Protein AF-A0A2V3IE58-F1 (afdb_monomer_lite)

pLDDT: mean 86.28, std 11.61, range [42.41, 98.44]

Radius of gyration: 24.09 Å; chains: 1; bounding box: 59×47×65 Å

Structure (mmCIF, N/CA/C/O backbone):
data_AF-A0A2V3IE58-F1
#
_entry.id   AF-A0A2V3IE58-F1
#
loop_
_atom_site.group_PDB
_atom_site.id
_atom_site.type_symbol
_atom_site.label_atom_id
_atom_site.label_alt_id
_atom_site.label_comp_id
_atom_site.label_asym_id
_atom_site.label_entity_id
_atom_site.label_seq_id
_atom_site.pdbx_PDB_ins_code
_atom_site.Cartn_x
_atom_site.Cartn_y
_atom_site.Cartn_z
_atom_site.occupancy
_atom_site.B_iso_or_equiv
_atom_site.auth_seq_id
_atom_site.auth_comp_id
_atom_site.auth_asym_id
_atom_site.auth_atom_id
_atom_site.pdbx_PDB_model_num
ATOM 1 N N . MET A 1 1 ? -4.954 -2.440 7.995 1.00 42.41 1 MET A N 1
ATOM 2 C CA . MET A 1 1 ? -6.009 -1.458 8.309 1.00 42.41 1 MET A CA 1
ATOM 3 C C . MET A 1 1 ? -5.631 -0.843 9.641 1.00 42.41 1 MET A C 1
ATOM 5 O O . MET A 1 1 ? -5.555 -1.607 10.601 1.00 42.41 1 MET A O 1
ATOM 9 N N . PRO A 1 2 ? -5.312 0.457 9.674 1.00 53.09 2 PRO A N 1
ATOM 10 C CA . PRO A 1 2 ? -5.031 1.170 10.910 1.00 53.09 2 PRO A CA 1
ATOM 11 C C . PRO A 1 2 ? -6.183 0.998 11.903 1.00 53.09 2 PRO A C 1
ATOM 13 O O . PRO A 1 2 ? -7.354 0.906 11.524 1.00 53.09 2 PRO A O 1
ATOM 16 N N . LEU A 1 3 ? -5.848 0.948 13.187 1.00 53.41 3 LEU A N 1
ATOM 17 C CA . LEU A 1 3 ? -6.819 0.858 14.277 1.00 53.41 3 LEU A CA 1
ATOM 18 C C . LEU A 1 3 ? -7.824 2.028 14.253 1.00 53.41 3 LEU A C 1
ATOM 20 O O . LEU A 1 3 ? -9.001 1.860 14.582 1.00 53.41 3 LEU A O 1
ATOM 24 N N . GLU A 1 4 ? -7.354 3.194 13.819 1.00 54.50 4 GLU A N 1
ATOM 25 C CA . GLU A 1 4 ? -8.112 4.436 13.668 1.00 54.50 4 GLU A CA 1
ATOM 26 C C . GLU A 1 4 ? -9.268 4.275 12.665 1.00 54.50 4 GLU A C 1
ATOM 28 O O . GLU A 1 4 ? -10.417 4.582 12.986 1.00 54.50 4 GLU A O 1
ATOM 33 N N . ASP A 1 5 ? -9.017 3.639 11.516 1.00 57.16 5 ASP A N 1
ATOM 34 C CA . ASP A 1 5 ? -10.047 3.370 10.503 1.00 57.16 5 ASP A CA 1
ATOM 35 C C . ASP A 1 5 ? -11.145 2.435 11.029 1.00 57.16 5 ASP A C 1
ATOM 37 O O . ASP A 1 5 ? -12.333 2.600 10.733 1.00 57.16 5 ASP A O 1
ATOM 41 N N . LEU A 1 6 ? -10.773 1.441 11.843 1.00 61.25 6 LEU A N 1
ATOM 42 C CA . LEU A 1 6 ? -11.738 0.533 12.469 1.00 61.25 6 LEU A CA 1
ATOM 43 C C . LEU A 1 6 ? -12.573 1.252 13.541 1.00 61.25 6 LEU A C 1
ATOM 45 O O . LEU A 1 6 ? -13.764 0.964 13.716 1.00 61.25 6 LEU A O 1
ATOM 49 N N . PHE A 1 7 ? -11.964 2.205 14.246 1.00 64.31 7 PHE A N 1
ATOM 50 C CA . PHE A 1 7 ? -12.640 3.044 15.226 1.00 64.31 7 PHE A CA 1
ATOM 51 C C . PHE A 1 7 ? -13.656 3.995 14.580 1.00 64.31 7 PHE A C 1
ATOM 53 O O . PHE A 1 7 ? -14.726 4.236 15.155 1.00 64.31 7 PHE A O 1
ATOM 60 N N . ASP A 1 8 ? -13.356 4.506 13.387 1.00 66.12 8 ASP A N 1
ATOM 61 C CA . ASP A 1 8 ? -14.192 5.468 12.668 1.00 66.12 8 ASP A CA 1
ATOM 62 C C . ASP A 1 8 ? -15.317 4.851 11.846 1.00 66.12 8 ASP A C 1
ATOM 64 O O . ASP A 1 8 ? -16.401 5.432 11.770 1.00 66.12 8 ASP A O 1
ATOM 68 N N . ARG A 1 9 ? -15.130 3.635 11.327 1.00 65.88 9 ARG A N 1
ATOM 69 C CA . ARG A 1 9 ? -16.149 2.946 10.512 1.00 65.88 9 ARG A CA 1
ATOM 70 C C . ARG A 1 9 ? -17.199 2.182 11.321 1.00 65.88 9 ARG A C 1
ATOM 72 O O . ARG A 1 9 ? -18.190 1.720 10.756 1.00 65.88 9 ARG A O 1
ATOM 79 N N . SER A 1 10 ? -16.999 2.020 12.625 1.00 61.31 10 SER A N 1
ATOM 80 C CA . SER A 1 10 ? -17.941 1.292 13.474 1.00 61.31 10 SER A CA 1
ATOM 81 C C . SER A 1 10 ? -19.192 2.128 13.774 1.00 61.31 10 SER A C 1
ATOM 83 O O . SER A 1 10 ? -19.072 3.289 14.177 1.00 61.31 10 SER A O 1
ATOM 85 N N . PRO A 1 11 ? -20.403 1.558 13.632 1.00 66.19 11 PRO A N 1
ATOM 86 C CA . PRO A 1 11 ? -21.639 2.279 13.894 1.00 66.19 11 PRO A CA 1
ATOM 87 C C . PRO A 1 11 ? -21.731 2.691 15.369 1.00 66.19 11 PRO A C 1
ATOM 89 O O . PRO A 1 11 ? -21.722 1.852 16.275 1.00 66.19 11 PRO A O 1
ATOM 92 N N . VAL A 1 12 ? -21.861 3.998 15.603 1.00 71.69 12 VAL A N 1
ATOM 93 C CA . VAL A 1 12 ? -22.148 4.560 16.925 1.00 71.69 12 VAL A CA 1
ATOM 94 C C . VAL A 1 12 ? -23.632 4.359 17.202 1.00 71.69 12 VAL A C 1
ATOM 96 O O . VAL A 1 12 ? -24.483 4.958 16.548 1.00 71.69 12 VAL A O 1
ATOM 99 N N . LEU A 1 13 ? -23.950 3.490 18.156 1.00 74.69 13 LEU A N 1
ATOM 100 C CA . LEU A 1 13 ? -25.324 3.328 18.620 1.00 74.69 13 LEU A CA 1
ATOM 101 C C . LEU A 1 13 ? -25.643 4.446 19.619 1.00 74.69 13 LEU A C 1
ATOM 103 O O . LEU A 1 13 ? -24.797 4.737 20.463 1.00 74.69 13 LEU A O 1
ATOM 107 N N . PRO A 1 14 ? -26.832 5.069 19.560 1.00 80.88 14 PRO A N 1
ATOM 108 C CA . PRO A 1 14 ? -27.223 6.054 20.559 1.00 80.88 14 PRO A CA 1
ATOM 109 C C . PRO A 1 14 ? -27.336 5.387 21.940 1.00 80.88 14 PRO A C 1
ATOM 111 O O . PRO A 1 14 ? -27.740 4.222 22.026 1.00 80.88 14 PRO A O 1
ATOM 114 N N . PRO A 1 15 ? -26.992 6.094 23.029 1.00 87.56 15 PRO A N 1
ATOM 115 C CA . PRO A 1 15 ? -27.145 5.545 24.365 1.00 87.56 15 PRO A CA 1
ATOM 116 C C . PRO A 1 15 ? -28.634 5.462 24.730 1.00 87.56 15 PRO A C 1
ATOM 118 O O . PRO A 1 15 ? -29.403 6.378 24.442 1.00 87.56 15 PRO A O 1
ATOM 121 N N . ASP A 1 16 ? -29.038 4.380 25.395 1.00 87.94 16 ASP A N 1
ATOM 122 C CA . ASP A 1 16 ? -30.370 4.274 25.997 1.00 87.94 16 ASP A CA 1
ATOM 123 C C . ASP A 1 16 ? -30.482 5.273 27.163 1.00 87.94 16 ASP A C 1
ATOM 125 O O . ASP A 1 16 ? -29.743 5.118 28.141 1.00 87.94 16 ASP A O 1
ATOM 129 N N . PRO A 1 17 ? -31.378 6.276 27.082 1.00 87.62 17 PRO A N 1
ATOM 130 C CA . PRO A 1 17 ? -31.521 7.308 28.107 1.00 87.62 17 PRO A CA 1
ATOM 131 C C . PRO A 1 17 ? -32.124 6.786 29.420 1.00 87.62 17 PRO A C 1
ATOM 133 O O . PRO A 1 17 ? -32.078 7.489 30.425 1.00 87.62 17 PRO A O 1
ATOM 136 N N . ASN A 1 18 ? -32.698 5.577 29.435 1.00 90.50 18 ASN A N 1
ATOM 137 C CA . ASN A 1 18 ? -33.261 4.968 30.646 1.00 90.50 18 ASN A CA 1
ATOM 138 C C . ASN A 1 18 ? -32.203 4.240 31.490 1.00 90.50 18 ASN A C 1
ATOM 140 O O . ASN A 1 18 ? -32.501 3.745 32.581 1.00 90.50 18 ASN A O 1
ATOM 144 N N . ILE A 1 19 ? -30.974 4.125 30.982 1.00 90.19 19 ILE A N 1
ATOM 145 C CA . ILE A 1 19 ? -29.863 3.468 31.663 1.00 90.19 19 ILE A CA 1
ATOM 146 C C . ILE A 1 19 ? -28.943 4.549 32.219 1.00 90.19 19 ILE A C 1
ATOM 148 O O . ILE A 1 19 ? -28.296 5.265 31.466 1.00 90.19 19 ILE A O 1
ATOM 152 N N . SER A 1 20 ? -28.824 4.626 33.544 1.00 92.94 20 SER A N 1
ATOM 153 C CA . SER A 1 20 ? -27.961 5.631 34.166 1.00 92.94 20 SER A CA 1
ATOM 154 C C . SER A 1 20 ? -26.492 5.479 33.765 1.00 92.94 20 SER A C 1
ATOM 156 O O . SER A 1 20 ? -25.984 4.372 33.528 1.00 92.94 20 SER A O 1
ATOM 158 N N . LEU A 1 21 ? -25.757 6.591 33.774 1.00 91.62 21 LEU A N 1
ATOM 159 C CA . LEU A 1 21 ? -24.332 6.619 33.443 1.00 91.62 21 LEU A CA 1
ATOM 160 C C . LEU A 1 21 ? -23.511 5.718 34.382 1.00 91.62 21 LEU A C 1
ATOM 162 O O . LEU A 1 21 ? -22.538 5.088 33.966 1.00 91.62 21 LEU A O 1
ATOM 166 N N . ALA A 1 22 ? -23.944 5.583 35.639 1.00 92.25 22 ALA A N 1
ATOM 167 C CA . ALA A 1 22 ? -23.351 4.663 36.607 1.00 92.25 22 ALA A CA 1
ATOM 168 C C . ALA A 1 22 ? -23.477 3.188 36.179 1.00 92.25 22 ALA A C 1
ATOM 170 O O . ALA A 1 22 ? -22.547 2.399 36.379 1.00 92.25 22 ALA A O 1
ATOM 171 N N . ARG A 1 23 ? -24.598 2.806 35.554 1.00 92.62 23 ARG A N 1
ATOM 172 C CA . ARG A 1 23 ? -24.821 1.444 35.049 1.00 92.62 23 ARG A CA 1
ATOM 173 C C . ARG A 1 23 ? -23.996 1.158 33.795 1.00 92.62 23 ARG A C 1
ATOM 175 O O . ARG A 1 23 ? -23.449 0.058 33.664 1.00 92.62 23 ARG A O 1
ATOM 182 N N . TYR A 1 24 ? -23.820 2.156 32.929 1.00 92.50 24 TYR A N 1
ATOM 183 C CA . TYR A 1 24 ? -22.843 2.074 31.841 1.00 92.50 24 TYR A CA 1
ATOM 184 C C . TYR A 1 24 ? -21.425 1.884 32.376 1.00 92.50 24 TYR A C 1
ATOM 186 O O . TYR A 1 24 ? -20.740 0.962 31.938 1.00 92.50 24 TYR A O 1
ATOM 194 N N . LEU A 1 25 ? -21.000 2.678 33.366 1.00 93.06 25 LEU A N 1
ATOM 195 C CA . LEU A 1 25 ? -19.672 2.537 33.967 1.00 93.06 25 LEU A CA 1
ATOM 196 C C . LEU A 1 25 ? -19.460 1.144 34.578 1.00 93.06 25 LEU A C 1
ATOM 198 O O . LEU A 1 25 ? -18.396 0.556 34.401 1.00 93.06 25 LEU A O 1
ATOM 202 N N . HIS A 1 26 ? -20.465 0.582 35.256 1.00 92.50 26 HIS A N 1
ATOM 203 C CA . HIS A 1 26 ? -20.382 -0.787 35.775 1.00 92.50 26 HIS A CA 1
ATOM 204 C C . HIS A 1 26 ? -20.104 -1.808 34.659 1.00 92.50 26 HIS A C 1
ATOM 206 O O . HIS A 1 26 ? -19.185 -2.619 34.770 1.00 92.50 26 HIS A O 1
ATOM 212 N N . THR A 1 27 ? -20.847 -1.711 33.557 1.00 91.12 27 THR A N 1
ATOM 213 C CA . THR A 1 27 ? -20.684 -2.585 32.386 1.00 91.12 27 THR A CA 1
ATOM 214 C C . THR A 1 27 ? -19.324 -2.376 31.712 1.00 91.12 27 THR A C 1
ATOM 216 O O . THR A 1 27 ? -18.668 -3.332 31.298 1.00 91.12 27 THR A O 1
ATOM 219 N N . ILE A 1 28 ? -18.856 -1.130 31.637 1.00 94.00 28 ILE A N 1
ATOM 220 C CA . ILE A 1 28 ? -17.539 -0.767 31.101 1.00 94.00 28 ILE A CA 1
ATOM 221 C C . ILE A 1 28 ? -16.418 -1.386 31.933 1.00 94.00 28 ILE A C 1
ATOM 223 O O . ILE A 1 28 ? -15.494 -1.953 31.361 1.00 94.00 28 ILE A O 1
ATOM 227 N N . ARG A 1 29 ? -16.510 -1.358 33.267 1.00 94.75 29 ARG A N 1
ATOM 228 C CA . ARG A 1 29 ? -15.516 -1.997 34.147 1.00 94.75 29 ARG A CA 1
ATOM 229 C C . ARG A 1 29 ? -15.416 -3.498 33.900 1.00 94.75 29 ARG A C 1
ATOM 231 O O . ARG A 1 29 ? -14.310 -4.024 33.833 1.00 94.75 29 ARG A O 1
ATOM 238 N N . GLN A 1 30 ? -16.554 -4.176 33.753 1.00 92.12 30 GLN A N 1
ATOM 239 C CA . GLN A 1 30 ? -16.589 -5.614 33.470 1.00 92.12 30 GLN A CA 1
ATOM 240 C C . GLN A 1 30 ? -15.955 -5.935 32.115 1.00 92.12 30 GLN A C 1
ATOM 242 O O . GLN A 1 30 ? -15.116 -6.826 32.024 1.00 92.12 30 GLN A O 1
ATOM 247 N N . ASN A 1 31 ? -16.304 -5.175 31.076 1.00 90.94 31 ASN A N 1
ATOM 248 C CA . ASN A 1 31 ? -15.722 -5.353 29.747 1.00 90.94 31 ASN A CA 1
ATOM 249 C C . ASN A 1 31 ? -14.228 -5.012 29.717 1.00 90.94 31 ASN A C 1
ATOM 251 O O . ASN A 1 31 ? -13.468 -5.704 29.054 1.00 90.94 31 ASN A O 1
ATOM 255 N N . TYR A 1 32 ? -13.790 -3.998 30.464 1.00 94.75 32 TYR A N 1
ATOM 256 C CA . TYR A 1 32 ? -12.373 -3.664 30.594 1.00 94.75 32 TYR A CA 1
ATOM 257 C C . TYR A 1 32 ? -11.594 -4.781 31.296 1.00 94.75 32 TYR A C 1
ATOM 259 O O . TYR A 1 32 ? -10.549 -5.191 30.808 1.00 94.75 32 TYR A O 1
ATOM 267 N N . GLN A 1 33 ? -12.133 -5.338 32.386 1.00 93.44 33 GLN A N 1
ATOM 268 C CA . GLN A 1 33 ? -11.578 -6.526 33.048 1.00 93.44 33 GLN A CA 1
ATOM 269 C C . GLN A 1 33 ? -11.495 -7.728 32.094 1.00 93.44 33 GLN A C 1
ATOM 271 O O . GLN A 1 33 ? -10.489 -8.433 32.069 1.00 93.44 33 GLN A O 1
ATOM 276 N N . ALA A 1 34 ? -12.520 -7.943 31.267 1.00 89.62 34 ALA A N 1
ATOM 277 C CA . ALA A 1 34 ? -12.501 -8.989 30.249 1.00 89.62 34 ALA A CA 1
ATOM 278 C C . ALA A 1 34 ? -11.456 -8.720 29.153 1.00 89.62 34 ALA A C 1
ATOM 280 O O . ALA A 1 34 ? -10.804 -9.654 28.703 1.00 89.62 34 ALA A O 1
ATOM 281 N N . ALA A 1 35 ? -11.261 -7.461 28.749 1.00 90.00 35 ALA A N 1
ATOM 282 C CA . ALA A 1 35 ? -10.283 -7.077 27.732 1.00 90.00 35 ALA A CA 1
ATOM 283 C C . ALA A 1 35 ? -8.841 -7.343 28.190 1.00 90.00 35 ALA A C 1
ATOM 285 O O . ALA A 1 35 ? -8.073 -7.961 27.454 1.00 90.00 35 ALA A O 1
ATOM 286 N N . ILE A 1 36 ? -8.505 -6.966 29.430 1.00 90.50 36 ILE A N 1
ATOM 287 C CA . ILE A 1 36 ? -7.154 -7.152 29.992 1.00 90.50 36 ILE A CA 1
ATOM 288 C C . ILE A 1 36 ? -6.834 -8.612 30.341 1.00 90.50 36 ILE A C 1
ATOM 290 O O . ILE A 1 36 ? -5.669 -8.974 30.453 1.00 90.50 36 ILE A O 1
ATOM 294 N N . THR A 1 37 ? -7.854 -9.447 30.559 1.00 89.94 37 THR A N 1
ATOM 295 C CA . THR A 1 37 ? -7.679 -10.878 30.868 1.00 89.94 37 THR A CA 1
ATOM 296 C C . THR A 1 37 ? -7.809 -11.770 29.636 1.00 89.94 37 THR A C 1
ATOM 298 O O . THR A 1 37 ? -7.611 -12.979 29.742 1.00 89.94 37 THR A O 1
ATOM 301 N N . GLN A 1 38 ? -8.140 -11.203 28.472 1.00 85.19 38 GLN A N 1
ATOM 302 C CA . GLN A 1 38 ? -8.337 -11.955 27.241 1.00 85.19 38 GLN A CA 1
ATOM 303 C C . GLN A 1 38 ? -6.985 -12.425 26.673 1.00 85.19 38 GLN A C 1
ATOM 305 O O . GLN A 1 38 ? -6.187 -11.582 26.270 1.00 85.19 38 GLN A O 1
ATOM 310 N N . PRO A 1 39 ? -6.725 -13.745 26.577 1.00 74.25 39 PRO A N 1
ATOM 311 C CA . PRO A 1 39 ? -5.470 -14.257 26.021 1.00 74.25 39 PRO A CA 1
ATOM 312 C C . PRO A 1 39 ? -5.334 -14.051 24.505 1.00 74.25 39 PRO A C 1
ATOM 314 O O . PRO A 1 39 ? -4.222 -14.008 23.989 1.00 74.25 39 PRO A O 1
ATOM 317 N N . ASP A 1 40 ? -6.448 -13.952 23.775 1.00 76.12 40 ASP A N 1
ATOM 318 C CA . ASP A 1 40 ? -6.441 -13.691 22.335 1.00 76.12 40 ASP A CA 1
ATOM 319 C C . ASP A 1 40 ? -6.269 -12.190 22.055 1.00 76.12 40 ASP A C 1
ATOM 321 O O . ASP A 1 40 ? -7.177 -11.389 22.292 1.00 76.12 40 ASP A O 1
ATOM 325 N N . ALA A 1 41 ? -5.106 -11.841 21.505 1.00 73.00 41 ALA A N 1
ATOM 326 C CA . ALA A 1 41 ? -4.710 -10.501 21.084 1.00 73.00 41 ALA A CA 1
ATOM 327 C C . ALA A 1 41 ? -5.786 -9.767 20.265 1.00 73.00 41 ALA A C 1
ATOM 329 O O . ALA A 1 41 ? -6.158 -8.637 20.580 1.00 73.00 41 ALA A O 1
ATOM 330 N N . GLN A 1 42 ? -6.345 -10.421 19.243 1.00 70.81 42 GLN A N 1
ATOM 331 C CA . GLN A 1 42 ? -7.324 -9.786 18.358 1.00 70.81 42 GLN A CA 1
ATOM 332 C C . GLN A 1 42 ? -8.634 -9.507 19.096 1.00 70.81 42 GLN A C 1
ATOM 334 O O . GLN A 1 42 ? -9.232 -8.440 18.948 1.00 70.81 42 GLN A O 1
ATOM 339 N N . ARG A 1 43 ? -9.080 -10.452 19.930 1.00 74.94 43 ARG A N 1
ATOM 340 C CA . ARG A 1 43 ? -10.293 -10.274 20.742 1.00 74.94 43 ARG A CA 1
ATOM 341 C C . ARG A 1 43 ? -10.107 -9.223 21.828 1.00 74.94 43 ARG A C 1
ATOM 343 O O . ARG A 1 43 ? -11.038 -8.462 22.078 1.00 74.94 43 ARG A O 1
ATOM 350 N N . SER A 1 44 ? -8.931 -9.168 22.450 1.00 84.12 44 SER A N 1
ATOM 351 C CA . SER A 1 44 ? -8.580 -8.128 23.419 1.00 84.12 44 SER A CA 1
ATOM 352 C C . SER A 1 44 ? -8.646 -6.744 22.765 1.00 84.12 44 SER A C 1
ATOM 354 O O . SER A 1 44 ? -9.368 -5.868 23.252 1.00 84.12 44 SER A O 1
ATOM 356 N N . ALA A 1 45 ? -8.025 -6.585 21.591 1.00 83.31 45 ALA A N 1
ATOM 357 C CA . ALA A 1 45 ? -8.062 -5.342 20.826 1.00 83.31 45 ALA A CA 1
ATOM 358 C C . ALA A 1 45 ? -9.499 -4.923 20.464 1.00 83.31 45 ALA A C 1
ATOM 360 O O . ALA A 1 45 ? -9.899 -3.786 20.715 1.00 83.31 45 ALA A O 1
ATOM 361 N N . LEU A 1 46 ? -10.328 -5.846 19.961 1.00 83.31 46 LEU A N 1
ATOM 362 C CA . LEU A 1 46 ? -11.734 -5.556 19.648 1.00 83.31 46 LEU A CA 1
ATOM 363 C C . LEU A 1 46 ? -12.528 -5.069 20.870 1.00 83.31 46 LEU A C 1
ATOM 365 O O . LEU A 1 46 ? -13.353 -4.160 20.744 1.00 83.31 46 LEU A O 1
ATOM 369 N N . LEU A 1 47 ? -12.283 -5.643 22.052 1.00 87.38 47 LEU A N 1
ATOM 370 C CA . LEU A 1 47 ? -12.925 -5.203 23.292 1.00 87.38 47 LEU A CA 1
ATOM 371 C C . LEU A 1 47 ? -12.478 -3.789 23.687 1.00 87.38 47 LEU A C 1
ATOM 373 O O . LEU A 1 47 ? -13.333 -2.964 24.018 1.00 87.38 47 LEU A O 1
ATOM 377 N N . HIS A 1 48 ? -11.183 -3.473 23.594 1.00 90.81 48 HIS A N 1
ATOM 378 C CA . HIS A 1 48 ? -10.683 -2.118 23.851 1.00 90.81 48 HIS A CA 1
ATOM 379 C C . HIS A 1 48 ? -11.257 -1.092 22.861 1.00 90.81 48 HIS A C 1
ATOM 381 O O . HIS A 1 48 ? -11.737 -0.040 23.285 1.00 90.81 48 HIS A O 1
ATOM 387 N N . ILE A 1 49 ? -11.331 -1.420 21.567 1.00 86.75 49 ILE A N 1
ATOM 388 C CA . ILE A 1 49 ? -11.957 -0.563 20.545 1.00 86.75 49 ILE A CA 1
ATOM 389 C C . ILE A 1 49 ? -13.434 -0.310 20.881 1.00 86.75 49 ILE A C 1
ATOM 391 O O . ILE A 1 49 ? -13.904 0.830 20.840 1.00 86.75 49 ILE A O 1
ATOM 395 N N . ARG A 1 50 ? -14.175 -1.357 21.267 1.00 87.06 50 ARG A N 1
ATOM 396 C CA . ARG A 1 50 ? -15.592 -1.248 21.648 1.00 87.06 50 ARG A CA 1
ATOM 397 C C . ARG A 1 50 ? -15.788 -0.353 22.873 1.00 87.06 50 ARG A C 1
ATOM 399 O O . ARG A 1 50 ? -16.724 0.448 22.902 1.00 87.06 50 ARG A O 1
ATOM 406 N N . LEU A 1 51 ? -14.911 -0.471 23.869 1.00 91.75 51 LEU A N 1
ATOM 407 C CA . LEU A 1 51 ? -14.917 0.378 25.063 1.00 91.75 51 LEU A CA 1
ATOM 408 C C . LEU A 1 51 ? -14.683 1.846 24.707 1.00 91.75 51 LEU A C 1
ATOM 410 O O . LEU A 1 51 ? -15.435 2.710 25.159 1.00 91.75 51 LEU A O 1
ATOM 414 N N . LEU A 1 52 ? -13.694 2.124 23.857 1.00 90.94 52 LEU A N 1
ATOM 415 C CA . LEU A 1 52 ? -13.404 3.476 23.390 1.00 90.94 52 LEU A CA 1
ATOM 416 C C . LEU A 1 52 ? -14.580 4.076 22.607 1.00 90.94 52 LEU A C 1
ATOM 418 O O . LEU A 1 52 ? -14.898 5.248 22.790 1.00 90.94 52 LEU A O 1
ATOM 422 N N . GLN A 1 53 ? -15.285 3.287 21.791 1.00 87.88 53 GLN A N 1
ATOM 423 C CA . GLN A 1 53 ? -16.456 3.768 21.043 1.00 87.88 53 GLN A CA 1
ATOM 424 C C . GLN A 1 53 ? -17.586 4.169 21.990 1.00 87.88 53 GLN A C 1
ATOM 426 O O . GLN A 1 53 ? -18.219 5.218 21.827 1.00 87.88 53 GLN A O 1
ATOM 431 N N . LEU A 1 54 ? -17.818 3.348 23.015 1.00 89.88 54 LEU A N 1
ATOM 432 C CA . LEU A 1 54 ? -18.816 3.637 24.030 1.00 89.88 54 LEU A CA 1
ATOM 433 C C . LEU A 1 54 ? -18.442 4.910 24.806 1.00 89.88 54 LEU A C 1
ATOM 435 O O . LEU A 1 54 ? -19.258 5.821 24.905 1.00 89.88 54 LEU A O 1
ATOM 439 N N . ILE A 1 55 ? -17.204 5.017 25.294 1.00 93.00 55 ILE A N 1
ATOM 440 C CA . ILE A 1 55 ? -16.768 6.134 26.146 1.00 93.00 55 ILE A CA 1
ATOM 441 C C . ILE A 1 55 ? -16.638 7.450 25.367 1.00 93.00 55 ILE A C 1
ATOM 443 O O . ILE A 1 55 ? -17.082 8.486 25.859 1.00 93.00 55 ILE A O 1
ATOM 447 N N . CYS A 1 56 ? -16.038 7.423 24.176 1.00 90.25 56 CYS A N 1
ATOM 448 C CA . CYS A 1 56 ? -15.655 8.631 23.442 1.00 90.25 56 CYS A CA 1
ATOM 449 C C . CYS A 1 56 ? -16.713 9.103 22.439 1.00 90.25 56 CYS A C 1
ATOM 451 O O . CYS A 1 56 ? -16.775 10.298 22.168 1.00 90.25 56 CYS A O 1
ATOM 453 N N . LYS A 1 57 ? -17.535 8.201 21.881 1.00 88.25 57 LYS A N 1
ATOM 454 C CA . LYS A 1 57 ? -18.542 8.556 20.859 1.00 88.25 57 LYS A CA 1
ATOM 455 C C . LYS A 1 57 ? -19.975 8.467 21.382 1.00 88.25 57 LYS A C 1
ATOM 457 O O . LYS A 1 57 ? -20.784 9.341 21.096 1.00 88.25 57 LYS A O 1
ATOM 462 N N . THR A 1 58 ? -20.287 7.438 22.170 1.00 89.81 58 THR A N 1
ATOM 463 C CA . THR A 1 58 ? -21.672 7.155 22.586 1.00 89.81 58 THR A CA 1
ATOM 464 C C . THR A 1 58 ? -22.075 7.933 23.841 1.00 89.81 58 THR A C 1
ATOM 466 O O . THR A 1 58 ? -23.006 8.736 23.806 1.00 89.81 58 THR A O 1
ATOM 469 N N . LEU A 1 59 ? -21.361 7.746 24.955 1.00 92.50 59 LEU A N 1
ATOM 470 C CA . LEU A 1 59 ? -21.715 8.340 26.248 1.00 92.50 59 LEU A CA 1
ATOM 471 C C . LEU A 1 59 ? -21.744 9.877 26.285 1.00 92.50 59 LEU A C 1
ATOM 473 O O . LEU A 1 59 ? -22.591 10.391 27.014 1.00 92.50 59 LEU A O 1
ATOM 477 N N . PRO A 1 60 ? -20.935 10.635 25.514 1.00 92.81 60 PRO A N 1
ATOM 478 C CA . PRO A 1 60 ? -21.040 12.095 25.486 1.00 92.81 60 PRO A CA 1
ATOM 479 C C . PRO A 1 60 ? -22.406 12.617 25.026 1.00 92.81 60 PRO A C 1
ATOM 481 O O . PRO A 1 60 ? -22.756 13.754 25.328 1.00 92.81 60 PRO A O 1
ATOM 484 N N . THR A 1 61 ? -23.187 11.791 24.321 1.00 91.25 61 THR A N 1
ATOM 485 C CA . THR A 1 61 ? -24.553 12.122 23.884 1.00 91.25 61 THR A CA 1
ATOM 486 C C . THR A 1 61 ? -25.630 11.760 24.917 1.00 91.25 61 THR A C 1
ATOM 488 O O . THR A 1 61 ? -26.805 12.053 24.707 1.00 91.25 61 THR A O 1
ATOM 491 N N . HIS A 1 62 ? -25.261 11.135 26.042 1.00 92.94 62 HIS A N 1
ATOM 492 C CA . HIS A 1 62 ? -26.204 10.717 27.077 1.00 92.94 62 HIS A CA 1
ATOM 493 C C . HIS A 1 62 ? -26.701 11.915 27.914 1.00 92.94 62 HIS A C 1
ATOM 495 O O . HIS A 1 62 ? -25.880 12.744 28.318 1.00 92.94 62 HIS A O 1
ATOM 501 N N . PRO A 1 63 ? -28.001 11.993 28.276 1.00 91.88 63 PRO A N 1
ATOM 502 C CA . PRO A 1 63 ? -28.554 13.120 29.040 1.00 91.88 63 PRO A CA 1
ATOM 503 C C . PRO A 1 63 ? -27.844 13.384 30.374 1.00 91.88 63 PRO A C 1
ATOM 505 O O . PRO A 1 63 ? -27.650 14.531 30.769 1.00 91.88 63 PRO A O 1
ATOM 508 N N . GLU A 1 64 ? -27.406 12.322 31.055 1.00 92.62 64 GLU A N 1
ATOM 509 C CA . GLU A 1 64 ? -26.728 12.438 32.350 1.00 92.62 64 GLU A CA 1
ATOM 510 C C . GLU A 1 64 ? -25.236 12.816 32.247 1.00 92.62 64 GLU A C 1
ATOM 512 O O . GLU A 1 64 ? -24.592 13.050 33.273 1.00 92.6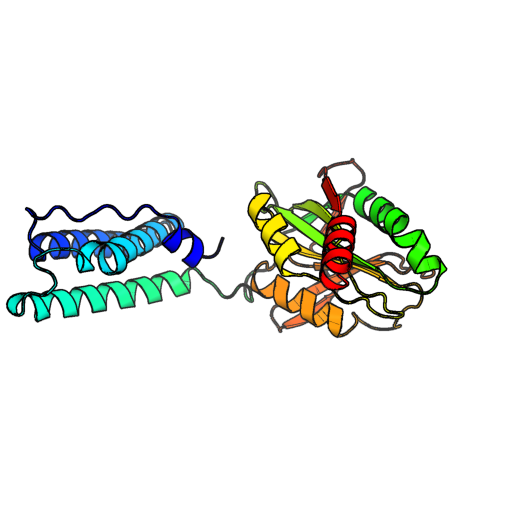2 64 GLU A O 1
ATOM 517 N N . TYR A 1 65 ? -24.652 12.860 31.042 1.00 91.50 65 TYR A N 1
ATOM 518 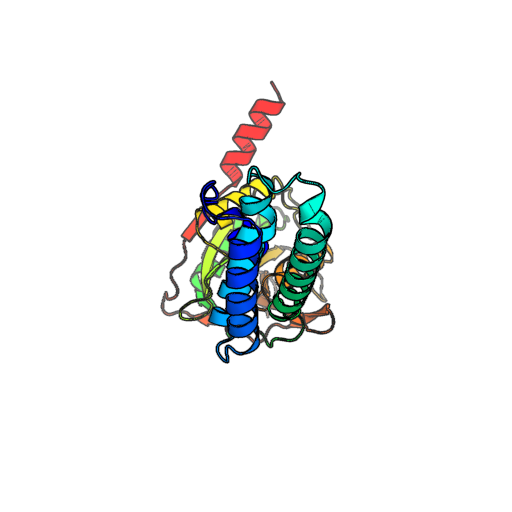C CA . TYR A 1 65 ? -23.205 13.049 30.861 1.00 91.50 65 TYR A CA 1
ATOM 519 C C . TYR A 1 65 ? -22.728 14.414 31.367 1.00 91.50 65 TYR A C 1
ATOM 521 O O . TYR A 1 65 ? -21.666 14.520 31.972 1.00 91.50 65 TYR A O 1
ATOM 529 N N . SER A 1 66 ? -23.534 15.456 31.173 1.00 90.75 66 SER A N 1
ATOM 530 C CA . SER A 1 66 ? -23.203 16.828 31.578 1.00 90.75 66 SER A CA 1
ATOM 531 C C . SER A 1 66 ? -23.589 17.154 33.028 1.00 90.75 66 SER A C 1
ATOM 533 O O . SER A 1 66 ? -23.359 18.279 33.480 1.00 90.75 66 SER A O 1
ATOM 535 N N . LEU A 1 67 ? -24.168 16.203 33.774 1.00 92.88 67 LEU A N 1
ATOM 536 C CA . LEU A 1 67 ? -24.613 16.447 35.147 1.00 92.88 67 LEU A CA 1
ATOM 537 C C . LEU A 1 67 ? -23.416 16.576 36.112 1.00 92.88 67 LEU A C 1
ATOM 539 O O . LEU A 1 67 ? -22.511 15.736 36.094 1.00 92.88 67 LEU A O 1
ATOM 543 N N . PRO A 1 68 ? -23.394 17.587 37.006 1.00 91.62 68 PRO A N 1
ATOM 544 C CA . PRO A 1 68 ? -22.267 17.816 37.916 1.00 91.62 68 PRO A CA 1
ATOM 545 C C . PRO A 1 68 ? -21.970 16.645 38.861 1.00 91.62 68 PRO A C 1
ATOM 547 O O . PRO A 1 68 ? -20.806 16.389 39.168 1.00 91.62 68 PRO A O 1
ATOM 550 N N . GLU A 1 69 ? -23.007 15.933 39.299 1.00 91.75 69 GLU A N 1
ATOM 551 C CA . GLU A 1 69 ? -22.926 14.750 40.168 1.00 91.75 69 GLU A CA 1
ATOM 552 C C . GLU A 1 69 ? -22.163 13.577 39.536 1.00 91.75 69 GLU A C 1
ATOM 554 O O . GLU A 1 69 ? -21.555 12.778 40.246 1.00 91.75 69 GLU A O 1
ATOM 559 N N . ASN A 1 70 ? -22.092 13.532 38.203 1.00 93.69 70 ASN A N 1
ATOM 560 C CA . ASN A 1 70 ? -21.423 12.471 37.456 1.00 93.69 70 ASN A CA 1
ATOM 561 C C . ASN A 1 70 ? -19.950 12.760 37.146 1.00 93.69 70 ASN A C 1
ATOM 563 O O . ASN A 1 70 ? -19.250 11.886 36.632 1.00 93.69 70 ASN A O 1
ATOM 567 N N . LYS A 1 71 ? -19.423 13.936 37.516 1.00 92.12 71 LYS A N 1
ATOM 568 C CA . LYS A 1 71 ? -17.990 14.270 37.391 1.00 92.12 71 LYS A CA 1
ATOM 569 C C . LYS A 1 71 ? -17.021 13.164 37.857 1.00 92.12 71 LYS A C 1
ATOM 571 O O . LYS A 1 71 ? -16.066 12.905 37.120 1.00 92.12 71 LYS A O 1
ATOM 576 N N . PRO A 1 72 ? -17.203 12.498 39.019 1.00 94.44 72 PRO A N 1
ATOM 577 C CA . PRO A 1 72 ? -16.322 11.398 39.419 1.00 94.44 72 PRO A CA 1
ATOM 578 C C . PRO A 1 72 ? -16.394 10.200 38.460 1.00 94.44 72 PRO A C 1
ATOM 580 O O . PRO A 1 72 ? -15.352 9.641 38.124 1.00 94.44 72 PRO A O 1
ATOM 583 N N . LEU A 1 73 ? -17.586 9.858 37.954 1.00 93.75 73 LEU A N 1
ATOM 584 C CA . LEU A 1 73 ? -17.770 8.783 36.972 1.00 93.75 73 LEU A CA 1
ATOM 585 C C . LEU A 1 73 ? -17.044 9.112 35.662 1.00 93.75 73 LEU A C 1
ATOM 587 O O . LEU A 1 73 ? -16.329 8.273 35.122 1.00 93.75 73 LEU A O 1
ATOM 591 N N . LEU A 1 74 ? -17.156 10.356 35.183 1.00 93.44 74 LEU A N 1
ATOM 592 C CA . LEU A 1 74 ? -16.464 10.816 33.973 1.00 93.44 74 LEU A CA 1
ATOM 593 C C . LEU A 1 74 ? -14.940 10.749 34.108 1.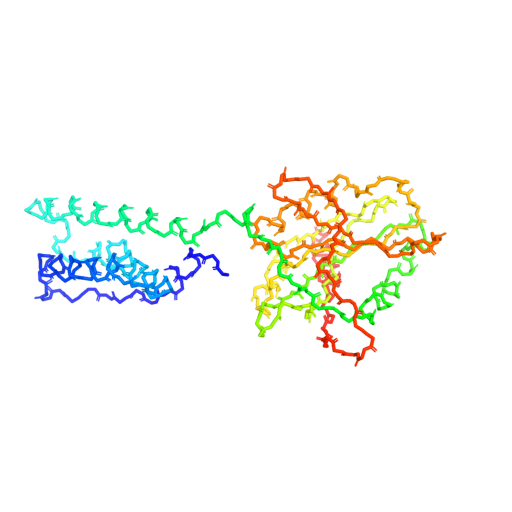00 93.44 74 LEU A C 1
ATOM 595 O O . LEU A 1 74 ? -14.251 10.407 33.147 1.00 93.44 74 LEU A O 1
ATOM 599 N N . LYS A 1 75 ? -14.400 11.074 35.290 1.00 94.12 75 LYS A N 1
ATOM 600 C CA . LYS A 1 75 ? -12.959 10.963 35.556 1.00 94.12 75 LYS A CA 1
ATOM 601 C C . LYS A 1 75 ? -12.486 9.519 35.397 1.00 94.12 75 LYS A C 1
ATOM 603 O O . LYS A 1 75 ? -11.429 9.279 34.820 1.00 94.12 75 LYS A O 1
ATOM 608 N N . GLU A 1 76 ? -13.277 8.570 35.878 1.00 94.88 76 GLU A N 1
ATOM 609 C CA . GLU A 1 76 ? -12.961 7.154 35.745 1.00 94.88 76 GLU A CA 1
ATOM 610 C C . GLU A 1 76 ? -13.115 6.648 34.310 1.00 94.88 76 GLU A C 1
ATOM 612 O O . GLU A 1 76 ? -12.212 5.980 33.814 1.00 94.88 76 GLU A O 1
ATOM 617 N N . LEU A 1 77 ? -14.191 7.027 33.611 1.00 94.00 77 LEU A N 1
ATOM 618 C CA . LEU A 1 77 ? -14.372 6.709 32.191 1.00 94.00 77 LEU A CA 1
ATOM 619 C C . LEU A 1 77 ? -13.170 7.176 31.361 1.00 94.00 77 LEU A C 1
ATOM 621 O O . LEU A 1 77 ? -12.647 6.411 30.555 1.00 94.00 77 LEU A O 1
ATOM 625 N N . ARG A 1 78 ? -12.670 8.393 31.614 1.00 93.56 78 ARG A N 1
ATOM 626 C CA . ARG A 1 78 ? -11.451 8.911 30.969 1.00 93.56 78 ARG A CA 1
ATOM 627 C C . ARG A 1 78 ? -10.215 8.084 31.308 1.00 93.56 78 ARG A C 1
ATOM 629 O O . ARG A 1 78 ? -9.410 7.825 30.424 1.00 93.56 78 ARG A O 1
ATOM 636 N N . SER A 1 79 ? -10.068 7.651 32.561 1.00 93.75 79 SER A N 1
ATOM 637 C CA . SER A 1 79 ? -8.950 6.788 32.957 1.00 93.75 79 SER A CA 1
ATOM 638 C C . SER A 1 79 ? -8.992 5.431 32.250 1.00 93.75 79 SER A C 1
ATOM 640 O O . SER A 1 79 ? -7.954 4.959 31.795 1.00 93.75 79 SER A O 1
ATOM 642 N N . ILE A 1 80 ? -10.175 4.821 32.122 1.00 94.12 80 ILE A N 1
ATOM 643 C CA . ILE A 1 80 ? -10.360 3.554 31.398 1.00 94.12 80 ILE A CA 1
ATOM 644 C C . ILE A 1 80 ? -10.089 3.739 29.902 1.00 94.12 80 ILE A C 1
ATOM 646 O O . ILE A 1 80 ? -9.439 2.887 29.296 1.00 94.12 80 ILE A O 1
ATOM 650 N N . ALA A 1 81 ? -10.547 4.847 29.314 1.00 92.12 81 ALA A N 1
ATOM 651 C CA . ALA A 1 81 ? -10.268 5.164 27.919 1.00 92.12 81 ALA A CA 1
ATOM 652 C C . ALA A 1 81 ? -8.764 5.318 27.673 1.00 92.12 81 ALA A C 1
ATOM 654 O O . ALA A 1 81 ? -8.243 4.678 26.771 1.00 92.12 81 ALA A O 1
ATOM 655 N N . HIS A 1 82 ? -8.053 6.078 28.510 1.00 90.38 82 HIS A N 1
ATOM 656 C CA . HIS A 1 82 ? -6.609 6.268 28.357 1.00 90.38 82 HIS A CA 1
ATOM 657 C C . HIS A 1 82 ? -5.844 4.941 28.396 1.00 90.38 82 HIS A C 1
ATOM 659 O O . HIS A 1 82 ? -5.106 4.638 27.470 1.00 90.38 82 HIS A O 1
ATOM 665 N N . LYS A 1 83 ? -6.129 4.086 29.386 1.00 91.75 83 LYS A N 1
ATOM 666 C CA . LYS A 1 83 ? -5.519 2.750 29.469 1.00 91.75 83 LYS A CA 1
ATOM 667 C C . LYS A 1 83 ? -5.883 1.845 28.291 1.00 91.75 83 LYS A C 1
ATOM 669 O O . LYS A 1 83 ? -5.107 0.979 27.914 1.00 91.75 83 LYS A O 1
ATOM 674 N N . SER A 1 84 ? -7.084 2.009 27.734 1.00 89.69 84 SER A N 1
ATOM 675 C CA . SER A 1 84 ? -7.503 1.253 26.550 1.00 89.69 84 SER A CA 1
ATOM 676 C C . SER A 1 84 ? -6.800 1.737 25.284 1.00 89.69 84 SER A C 1
ATOM 678 O O . SER A 1 84 ? -6.519 0.909 24.431 1.00 89.69 84 SER A O 1
ATOM 680 N N . PHE A 1 85 ? -6.499 3.035 25.168 1.00 86.62 85 PHE A N 1
ATOM 681 C CA . PHE A 1 85 ? -5.630 3.552 24.109 1.00 86.62 85 PHE A CA 1
ATOM 682 C C . PHE A 1 85 ? -4.208 3.004 24.251 1.00 86.62 85 PHE A C 1
ATOM 684 O O . PHE A 1 85 ? -3.723 2.400 23.306 1.00 86.62 85 PHE A O 1
ATOM 691 N N . GLU A 1 86 ? -3.600 3.091 25.439 1.00 83.12 86 GLU A N 1
ATOM 692 C CA . GLU A 1 86 ? -2.258 2.537 25.698 1.00 83.12 86 GLU A CA 1
ATOM 693 C C . GLU A 1 86 ? -2.180 1.037 25.360 1.00 83.12 86 GLU A C 1
ATOM 695 O O . GLU A 1 86 ? -1.243 0.583 24.713 1.00 83.12 86 GLU A O 1
ATOM 700 N N . ALA A 1 87 ? -3.189 0.249 25.750 1.00 83.62 87 ALA A N 1
ATOM 701 C CA . ALA A 1 87 ? -3.241 -1.177 25.426 1.00 83.62 87 ALA A CA 1
ATOM 702 C C . ALA A 1 87 ? -3.352 -1.446 23.915 1.00 83.62 87 ALA A C 1
ATOM 704 O O . ALA A 1 87 ? -2.905 -2.488 23.443 1.00 83.62 87 ALA A O 1
ATOM 705 N N . LEU A 1 88 ? -3.959 -0.525 23.165 1.00 79.19 88 LEU A N 1
ATOM 706 C CA . LEU A 1 88 ? -4.109 -0.618 21.718 1.00 79.19 88 LEU A CA 1
ATOM 707 C C . LEU A 1 88 ? -2.874 -0.148 20.950 1.00 79.19 88 LEU A C 1
ATOM 709 O O . LEU A 1 88 ? -2.578 -0.726 19.909 1.00 79.19 88 LEU A O 1
ATOM 713 N N . GLU A 1 89 ? -2.123 0.810 21.490 1.00 67.12 89 GLU A N 1
ATOM 714 C CA . GLU A 1 89 ? -0.806 1.196 20.970 1.00 67.12 89 GLU A CA 1
ATOM 715 C C . GLU A 1 89 ? 0.183 0.019 21.009 1.00 67.12 89 GLU A C 1
ATOM 717 O O . GLU A 1 89 ? 1.029 -0.098 20.137 1.00 67.12 89 GLU A O 1
ATOM 722 N N . VAL A 1 90 ? 0.040 -0.919 21.956 1.00 59.72 90 VAL A N 1
ATOM 723 C CA . VAL A 1 90 ? 0.859 -2.151 21.996 1.00 59.72 90 VAL A CA 1
ATOM 724 C C . VAL A 1 90 ? 0.497 -3.140 20.875 1.00 59.72 90 VAL A C 1
ATOM 726 O O . VAL A 1 90 ? 1.344 -3.926 20.457 1.00 59.72 90 VAL A O 1
ATOM 729 N N . PHE A 1 91 ? -0.743 -3.120 20.370 1.00 54.00 91 PHE A N 1
ATOM 730 C CA . PHE A 1 91 ? -1.131 -3.909 19.187 1.00 54.00 91 PHE A CA 1
ATOM 731 C C . PHE A 1 91 ? -0.663 -3.278 17.877 1.00 54.00 91 PHE A C 1
ATOM 733 O O . PHE A 1 91 ? -0.608 -3.965 16.856 1.00 54.00 91 PHE A O 1
ATOM 740 N N . ASP A 1 92 ? -0.306 -2.001 17.926 1.00 50.00 92 ASP A N 1
ATOM 741 C CA . ASP A 1 92 ? 0.492 -1.322 16.922 1.00 50.00 92 ASP A CA 1
ATOM 742 C C . ASP A 1 92 ? 1.972 -1.558 17.262 1.00 50.00 92 ASP A C 1
ATOM 744 O O . ASP A 1 92 ? 2.723 -0.626 17.549 1.00 50.00 92 ASP A O 1
ATOM 748 N N . GLU A 1 93 ? 2.404 -2.833 17.312 1.00 45.28 93 GLU A N 1
ATOM 749 C CA . GLU A 1 93 ? 3.844 -3.103 17.359 1.00 45.28 93 GLU A CA 1
ATOM 750 C C . GLU A 1 93 ? 4.491 -2.249 16.267 1.00 45.28 93 GLU A C 1
ATOM 752 O O . GLU A 1 93 ? 3.988 -2.258 15.135 1.00 45.28 93 GLU A O 1
ATOM 757 N N . PRO A 1 94 ? 5.586 -1.522 16.564 1.00 49.62 94 PRO A N 1
ATOM 758 C CA . PRO A 1 94 ? 6.291 -0.806 15.529 1.00 49.62 94 PRO A CA 1
ATOM 759 C C . PRO A 1 94 ? 6.594 -1.826 14.441 1.00 49.62 94 PRO A C 1
ATOM 761 O O . PRO A 1 94 ? 7.319 -2.798 14.670 1.00 49.62 94 PRO A O 1
ATOM 764 N N . VAL A 1 95 ? 6.028 -1.599 13.258 1.00 50.47 95 VAL A N 1
ATOM 765 C CA . VAL A 1 95 ? 6.243 -2.393 12.043 1.00 50.47 95 VAL A CA 1
ATOM 766 C C . VAL A 1 95 ? 7.738 -2.729 11.845 1.00 50.47 95 VAL A C 1
ATOM 768 O O . VAL A 1 95 ? 8.085 -3.778 11.312 1.00 50.47 95 VAL A O 1
ATOM 771 N N . HIS A 1 96 ? 8.616 -1.891 12.399 1.00 47.62 96 HIS A N 1
ATOM 772 C CA . HIS A 1 96 ? 10.069 -1.998 12.511 1.00 47.62 96 HIS A CA 1
ATOM 773 C C . HIS A 1 96 ? 10.660 -3.196 13.285 1.00 47.62 96 HIS A C 1
ATOM 775 O O . HIS A 1 96 ? 11.886 -3.313 13.320 1.00 47.62 96 HIS A O 1
ATOM 781 N N . HIS A 1 97 ? 9.879 -4.079 13.917 1.00 51.94 97 HIS A N 1
ATOM 782 C CA . HIS A 1 97 ? 10.427 -5.270 14.599 1.00 51.94 97 HIS A CA 1
ATOM 783 C C . HIS A 1 97 ? 9.993 -6.611 14.004 1.00 51.94 97 HIS A C 1
ATOM 785 O O . HIS A 1 97 ? 10.511 -7.657 14.406 1.00 51.94 97 HIS A O 1
ATOM 791 N N . ARG A 1 98 ? 9.112 -6.601 13.002 1.00 63.84 98 ARG A N 1
ATOM 792 C CA . ARG A 1 98 ? 8.644 -7.820 12.344 1.00 63.84 98 ARG A CA 1
ATOM 793 C C . ARG A 1 98 ? 9.490 -8.114 11.108 1.00 63.84 98 ARG A C 1
ATOM 795 O O . ARG A 1 98 ? 9.546 -7.303 10.192 1.00 63.84 98 ARG A O 1
ATOM 802 N N . GLU A 1 99 ? 10.105 -9.298 11.051 1.00 71.50 99 GLU A N 1
ATOM 803 C CA . GLU A 1 99 ? 10.730 -9.757 9.806 1.00 71.50 99 GLU A CA 1
ATOM 804 C C . GLU A 1 99 ? 9.676 -9.843 8.690 1.00 71.50 99 GLU A C 1
ATOM 806 O O . GLU A 1 99 ? 8.591 -10.400 8.916 1.00 71.50 99 GLU A O 1
ATOM 811 N N . PRO A 1 100 ? 9.967 -9.305 7.492 1.00 81.62 100 PRO A N 1
ATOM 812 C CA . PRO A 1 100 ? 9.010 -9.304 6.404 1.00 81.62 100 PRO A CA 1
ATOM 813 C C . PRO A 1 100 ? 8.702 -10.738 5.983 1.00 81.62 100 PRO A C 1
ATOM 815 O O . PRO A 1 100 ? 9.587 -11.547 5.687 1.00 81.62 100 PRO A O 1
ATOM 818 N N . SER A 1 101 ? 7.412 -11.050 5.940 1.00 88.00 101 SER A N 1
ATOM 819 C CA . SER A 1 101 ? 6.928 -12.318 5.409 1.00 88.00 101 SER A CA 1
ATOM 820 C C . SER A 1 101 ? 7.287 -12.436 3.919 1.00 88.00 101 SER A C 1
ATOM 822 O O . SER A 1 101 ? 7.421 -11.430 3.221 1.00 88.00 101 SER A O 1
ATOM 824 N N . ARG A 1 102 ? 7.396 -13.664 3.392 1.00 93.88 102 ARG A N 1
ATOM 825 C CA . ARG A 1 102 ? 7.600 -13.858 1.948 1.00 93.88 102 ARG A CA 1
ATOM 826 C C . ARG A 1 102 ? 6.433 -13.288 1.135 1.00 93.88 102 ARG A C 1
ATOM 828 O O . ARG A 1 102 ? 5.277 -13.538 1.475 1.00 93.88 102 ARG A O 1
ATOM 835 N N . VAL A 1 103 ? 6.755 -12.570 0.059 1.00 96.00 103 VAL A N 1
ATOM 836 C CA . VAL A 1 103 ? 5.802 -11.957 -0.873 1.00 96.00 103 VAL A CA 1
ATOM 837 C C . VAL A 1 103 ? 5.917 -12.605 -2.244 1.00 96.00 103 VAL A C 1
ATOM 839 O O . VAL A 1 103 ? 6.969 -12.528 -2.876 1.00 96.00 103 VAL A O 1
ATOM 842 N N . ASP A 1 104 ? 4.815 -13.159 -2.740 1.00 96.44 104 ASP A N 1
ATOM 843 C CA . ASP A 1 104 ? 4.752 -13.711 -4.094 1.00 96.44 104 ASP A CA 1
ATOM 844 C C . ASP A 1 104 ? 4.408 -12.623 -5.126 1.00 96.44 104 ASP A C 1
ATOM 846 O O . ASP A 1 104 ? 3.496 -11.810 -4.931 1.00 96.44 104 ASP A O 1
ATOM 850 N N . MET A 1 105 ? 5.066 -12.643 -6.284 1.00 96.19 105 MET A N 1
ATOM 851 C CA . MET A 1 105 ? 4.706 -11.795 -7.424 1.00 96.19 105 MET A CA 1
ATOM 852 C C . MET A 1 105 ? 4.845 -12.524 -8.759 1.00 96.19 105 MET A C 1
ATOM 854 O O . MET A 1 105 ? 5.693 -13.397 -8.923 1.00 96.19 105 MET A O 1
ATOM 858 N N . SER A 1 106 ? 4.033 -12.146 -9.748 1.00 96.31 106 SER A N 1
ATOM 859 C CA . SER A 1 106 ? 4.151 -12.710 -11.096 1.00 96.31 106 SER A CA 1
ATOM 860 C C . SER A 1 106 ? 5.303 -12.073 -11.868 1.00 96.31 106 SER A C 1
ATOM 862 O O . SER A 1 106 ? 5.380 -10.848 -11.969 1.00 96.31 106 SER A O 1
ATOM 864 N N . ALA A 1 107 ? 6.137 -12.893 -12.507 1.00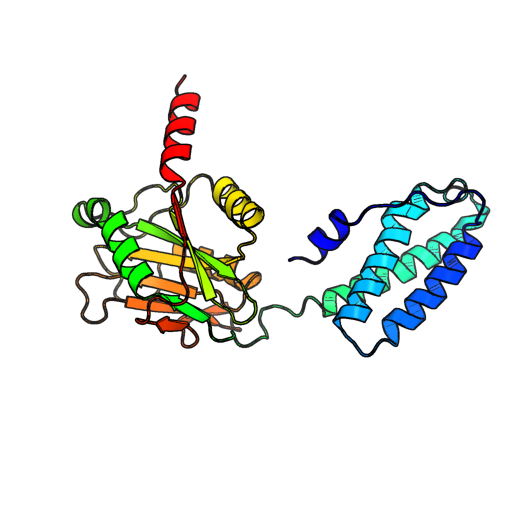 94.75 107 ALA A N 1
ATOM 865 C CA . ALA A 1 107 ? 7.178 -12.428 -13.424 1.00 94.75 107 ALA A CA 1
ATOM 866 C C . ALA A 1 107 ? 6.607 -11.596 -14.586 1.00 94.75 107 ALA A C 1
ATOM 868 O O . ALA A 1 107 ? 7.202 -10.598 -14.983 1.00 94.75 107 ALA A O 1
ATOM 869 N N . SER A 1 108 ? 5.403 -11.939 -15.062 1.00 95.88 108 SER A N 1
ATOM 870 C CA . SER A 1 108 ? 4.733 -11.219 -16.156 1.00 95.88 108 SER A CA 1
ATOM 871 C C . SER A 1 108 ? 4.381 -9.761 -15.819 1.00 95.88 108 SER A C 1
ATOM 873 O O . SER A 1 108 ? 4.147 -8.960 -16.726 1.00 95.88 108 SER A O 1
ATOM 875 N N . LEU A 1 109 ? 4.394 -9.384 -14.531 1.00 97.00 109 LEU A N 1
ATOM 876 C CA . LEU A 1 109 ? 4.274 -7.991 -14.092 1.00 97.00 109 LEU A CA 1
ATOM 877 C C . LEU A 1 109 ? 5.478 -7.160 -14.538 1.00 97.00 109 LEU A C 1
ATOM 879 O O . LEU A 1 109 ? 5.290 -6.038 -15.008 1.00 97.00 109 LEU A O 1
ATOM 883 N N . LEU A 1 110 ? 6.690 -7.716 -14.434 1.00 95.25 110 LEU A N 1
ATOM 884 C CA . LEU A 1 110 ? 7.929 -7.047 -14.844 1.00 95.25 110 LEU A CA 1
ATOM 885 C C . LEU A 1 110 ? 7.904 -6.765 -16.350 1.00 95.25 110 LEU A C 1
ATOM 887 O O . LEU A 1 110 ? 8.134 -5.634 -16.774 1.00 95.25 110 LEU A O 1
ATOM 891 N N . ASP A 1 111 ? 7.534 -7.773 -17.141 1.00 93.69 111 ASP A N 1
ATOM 892 C CA . ASP A 1 111 ? 7.476 -7.659 -18.600 1.00 93.69 111 ASP A CA 1
ATOM 893 C C . ASP A 1 111 ? 6.381 -6.682 -19.055 1.00 93.69 111 ASP A C 1
ATOM 895 O O . ASP A 1 111 ? 6.566 -5.910 -20.000 1.00 93.69 111 ASP A O 1
ATOM 899 N N . LEU A 1 112 ? 5.227 -6.671 -18.376 1.00 96.25 112 LEU A N 1
ATOM 900 C CA . LEU A 1 112 ? 4.181 -5.687 -18.649 1.00 96.25 112 LEU A CA 1
ATOM 901 C C . LEU A 1 112 ? 4.649 -4.266 -18.320 1.00 96.25 112 LEU A C 1
ATOM 903 O O . LEU A 1 112 ? 4.401 -3.354 -19.108 1.00 96.25 112 LEU A O 1
ATOM 907 N N . PHE A 1 113 ? 5.309 -4.072 -17.179 1.00 97.00 113 PHE A N 1
ATOM 908 C CA . PHE A 1 113 ? 5.784 -2.757 -16.765 1.00 97.00 113 PHE A CA 1
ATOM 909 C C . PHE A 1 113 ? 6.824 -2.192 -17.739 1.00 97.00 113 PHE A C 1
ATOM 911 O O . PHE A 1 113 ? 6.700 -1.043 -18.163 1.00 97.00 113 PHE A O 1
ATOM 918 N N . GLU A 1 114 ? 7.785 -3.007 -18.180 1.00 94.56 114 GLU A N 1
ATOM 919 C CA . GLU A 1 114 ? 8.748 -2.600 -19.212 1.00 94.56 114 GLU A CA 1
ATOM 920 C C . GLU A 1 114 ? 8.063 -2.204 -20.521 1.00 94.56 114 GLU A C 1
ATOM 922 O O . GLU A 1 114 ? 8.411 -1.184 -21.117 1.00 94.56 114 GLU A O 1
ATOM 927 N N . ARG A 1 115 ? 7.048 -2.964 -20.954 1.00 95.75 115 ARG A N 1
ATOM 928 C CA . ARG A 1 115 ? 6.263 -2.613 -22.147 1.00 95.75 115 ARG A CA 1
ATOM 929 C C . ARG A 1 115 ? 5.556 -1.270 -21.998 1.00 95.75 115 ARG A C 1
ATOM 931 O O . ARG A 1 115 ? 5.530 -0.502 -22.953 1.00 95.75 115 ARG A O 1
ATOM 938 N N . ILE A 1 116 ? 4.993 -0.982 -20.823 1.00 96.12 116 ILE A N 1
ATOM 939 C CA . ILE A 1 116 ? 4.326 0.299 -20.542 1.00 96.12 116 ILE A CA 1
ATOM 940 C C . ILE A 1 116 ? 5.331 1.459 -20.550 1.00 96.12 116 ILE A C 1
ATOM 942 O O . ILE A 1 116 ? 4.992 2.555 -20.998 1.00 96.12 116 ILE A O 1
ATOM 946 N N . ALA A 1 117 ? 6.550 1.230 -20.061 1.00 94.44 117 ALA A N 1
ATOM 947 C CA . ALA A 1 117 ? 7.580 2.256 -19.929 1.00 94.44 117 ALA A CA 1
ATOM 948 C C . ALA A 1 117 ? 8.474 2.431 -21.170 1.00 94.44 117 ALA A C 1
ATOM 950 O O . ALA A 1 117 ? 9.194 3.425 -21.252 1.00 94.44 117 ALA A O 1
ATOM 951 N N . SER A 1 118 ? 8.422 1.508 -22.137 1.00 93.44 118 SER A N 1
ATOM 952 C CA . SER A 1 118 ? 9.333 1.437 -23.290 1.00 93.44 118 SER A CA 1
ATOM 953 C C . SER A 1 118 ? 9.511 2.774 -24.021 1.00 93.44 118 SER A C 1
ATOM 955 O O . SER A 1 118 ? 10.637 3.220 -24.250 1.00 93.44 118 SER A O 1
ATOM 957 N N . ASP A 1 119 ? 8.413 3.471 -24.306 1.00 92.12 119 ASP A N 1
ATOM 958 C CA . ASP A 1 119 ? 8.429 4.778 -24.969 1.00 92.12 119 ASP A CA 1
ATOM 959 C C . ASP A 1 119 ? 9.154 5.855 -24.146 1.00 92.12 119 ASP A C 1
ATOM 961 O O . ASP A 1 119 ? 9.880 6.688 -24.688 1.00 92.12 119 ASP A O 1
ATOM 965 N N . SER A 1 120 ? 8.967 5.865 -22.827 1.00 90.50 120 SER A N 1
ATOM 966 C CA . SER A 1 120 ? 9.642 6.818 -21.938 1.00 90.50 120 SER A CA 1
ATOM 967 C C . SER A 1 120 ? 11.125 6.488 -21.813 1.00 90.50 120 SER A C 1
ATOM 969 O O . SER A 1 120 ? 11.967 7.379 -21.950 1.00 90.50 120 SER A O 1
ATOM 971 N N . THR A 1 121 ? 11.448 5.205 -21.638 1.00 90.50 121 THR A N 1
ATOM 972 C CA . THR A 1 121 ? 12.822 4.714 -21.493 1.00 90.50 121 THR A CA 1
ATOM 973 C C . THR A 1 121 ? 13.648 4.948 -22.757 1.00 90.50 121 THR A C 1
ATOM 975 O O . THR A 1 121 ? 14.786 5.401 -22.659 1.00 90.50 121 THR A O 1
ATOM 978 N N . THR A 1 122 ? 13.081 4.739 -23.949 1.00 90.81 122 THR A N 1
ATOM 979 C CA . THR A 1 122 ? 13.762 5.039 -25.227 1.00 90.81 122 THR A CA 1
ATOM 980 C C . THR A 1 122 ? 14.035 6.531 -25.417 1.00 90.81 122 THR A C 1
ATOM 982 O O . THR A 1 122 ? 15.029 6.897 -26.040 1.00 90.81 122 THR A O 1
ATOM 985 N N . ARG A 1 123 ? 13.212 7.402 -24.820 1.00 91.00 123 ARG A N 1
ATOM 986 C CA . ARG A 1 123 ? 13.450 8.853 -24.754 1.00 91.00 123 ARG A CA 1
ATOM 987 C C . ARG A 1 123 ? 14.399 9.280 -23.628 1.00 91.00 123 ARG A C 1
ATOM 989 O O . ARG A 1 123 ? 14.559 10.477 -23.417 1.00 91.00 123 ARG A O 1
ATOM 996 N N . GLY A 1 124 ? 15.002 8.345 -22.893 1.00 89.88 124 GLY A N 1
ATOM 997 C CA . GLY A 1 124 ? 15.921 8.661 -21.797 1.00 89.88 124 GLY A CA 1
ATOM 998 C C . GLY A 1 124 ? 15.234 9.090 -20.497 1.00 89.88 124 GLY A C 1
ATOM 999 O O . GLY A 1 124 ? 15.884 9.680 -19.639 1.00 89.88 124 GLY A O 1
ATOM 1000 N N . HIS A 1 125 ? 13.947 8.775 -20.326 1.00 91.75 125 HIS A N 1
ATOM 1001 C CA . HIS A 1 125 ? 13.209 9.051 -19.095 1.00 91.75 125 HIS A CA 1
ATOM 1002 C C . HIS A 1 125 ? 12.947 7.777 -18.297 1.00 91.75 125 HIS A C 1
ATOM 1004 O O . HIS A 1 125 ? 12.645 6.711 -18.840 1.00 91.75 125 HIS A O 1
ATOM 1010 N N . SER A 1 126 ? 13.029 7.918 -16.983 1.00 92.81 126 SER A N 1
ATOM 1011 C CA . SER A 1 126 ? 12.588 6.908 -16.034 1.00 92.81 126 SER A CA 1
ATOM 1012 C C . SER A 1 126 ? 11.061 6.784 -15.997 1.00 92.81 126 SER A C 1
ATOM 1014 O O . SER A 1 126 ? 10.327 7.614 -16.538 1.00 92.81 126 SER A O 1
ATOM 1016 N N . THR A 1 127 ? 10.556 5.724 -15.375 1.00 94.94 127 THR A N 1
ATOM 1017 C CA . THR A 1 127 ? 9.120 5.551 -15.109 1.00 94.94 127 THR A CA 1
ATOM 1018 C C . THR A 1 127 ? 8.932 4.818 -13.787 1.00 94.94 127 THR A C 1
ATOM 1020 O O . THR A 1 127 ? 9.675 3.880 -13.493 1.00 94.94 127 THR A O 1
ATOM 1023 N N . ILE A 1 128 ? 7.937 5.238 -13.002 1.00 95.31 128 ILE A N 1
ATOM 1024 C CA . ILE A 1 128 ? 7.551 4.630 -11.722 1.00 95.31 128 ILE A CA 1
ATOM 1025 C C . ILE A 1 128 ? 6.139 4.048 -11.824 1.00 95.31 128 ILE A C 1
ATOM 1027 O O . ILE A 1 128 ? 5.236 4.647 -12.415 1.00 95.31 128 ILE A O 1
ATOM 1031 N N . GLY A 1 129 ? 5.958 2.880 -11.219 1.00 96.81 129 GLY A N 1
ATOM 1032 C CA . GLY A 1 129 ? 4.683 2.257 -10.894 1.00 96.81 129 GLY A CA 1
ATOM 1033 C C . GLY A 1 129 ? 4.634 1.879 -9.414 1.00 96.81 129 GLY A C 1
ATOM 1034 O O . GLY A 1 129 ? 5.661 1.808 -8.739 1.00 96.81 129 GLY A O 1
ATOM 1035 N N . LEU A 1 130 ? 3.431 1.623 -8.912 1.00 97.75 130 LEU A N 1
ATOM 1036 C CA . LEU A 1 130 ? 3.188 1.206 -7.533 1.00 97.75 130 LEU A CA 1
ATOM 1037 C C . LEU A 1 130 ? 2.625 -0.212 -7.492 1.00 97.75 130 LEU A C 1
ATOM 1039 O O . LEU A 1 130 ? 1.855 -0.622 -8.367 1.00 97.75 130 LEU A O 1
ATOM 1043 N N . LEU A 1 131 ? 3.021 -0.960 -6.466 1.00 98.19 131 LEU A N 1
ATOM 1044 C CA . LEU A 1 131 ? 2.647 -2.356 -6.273 1.00 98.19 131 LEU A CA 1
ATOM 1045 C C . LEU A 1 131 ? 1.536 -2.431 -5.226 1.00 98.19 131 LEU A C 1
ATOM 1047 O O . LEU A 1 131 ? 1.754 -2.156 -4.050 1.00 98.19 131 LEU A O 1
ATOM 1051 N N . GLY A 1 132 ? 0.333 -2.802 -5.657 1.00 97.38 132 GLY A N 1
ATOM 1052 C CA . GLY A 1 132 ? -0.780 -3.095 -4.759 1.00 97.38 132 GLY A CA 1
ATOM 1053 C C . GLY A 1 132 ? -0.776 -4.574 -4.382 1.00 97.38 132 GLY A C 1
ATOM 1054 O O . GLY A 1 132 ? -0.743 -5.434 -5.264 1.00 97.38 132 GLY A O 1
ATOM 1055 N N . GLY A 1 133 ? -0.828 -4.886 -3.092 1.00 94.88 133 GLY A N 1
ATOM 1056 C CA . GLY A 1 133 ? -0.768 -6.249 -2.572 1.00 94.88 133 GLY A CA 1
ATOM 1057 C C . GLY A 1 133 ? -1.880 -6.582 -1.583 1.00 94.88 133 GLY A C 1
ATOM 1058 O O . GLY A 1 133 ? -2.647 -5.720 -1.147 1.00 94.88 133 GLY A O 1
ATOM 1059 N N . ARG A 1 134 ? -1.968 -7.868 -1.242 1.00 91.94 134 ARG A N 1
ATOM 1060 C CA . ARG A 1 134 ? -2.872 -8.409 -0.217 1.00 91.94 134 ARG A CA 1
ATOM 1061 C C . ARG A 1 134 ? -2.107 -9.350 0.697 1.00 91.94 134 ARG A C 1
ATOM 1063 O O . ARG A 1 134 ? -1.258 -10.093 0.224 1.00 91.94 134 ARG A O 1
ATOM 1070 N N . MET A 1 135 ? -2.442 -9.343 1.988 1.00 84.12 135 MET A N 1
ATOM 1071 C CA . MET A 1 135 ? -1.734 -10.128 3.014 1.00 84.12 135 MET A CA 1
ATOM 1072 C C . MET A 1 135 ? -2.198 -11.580 3.132 1.00 84.12 135 MET A C 1
ATOM 1074 O O . MET A 1 135 ? -1.434 -12.425 3.584 1.00 84.12 135 MET A O 1
ATOM 1078 N N . LEU A 1 136 ? -3.455 -11.871 2.783 1.00 80.56 136 LEU A N 1
ATOM 1079 C CA . LEU A 1 136 ? -4.084 -13.166 3.045 1.00 80.56 136 LEU A CA 1
ATOM 1080 C C . LEU A 1 136 ? -4.473 -13.886 1.742 1.00 80.56 136 LEU A C 1
ATOM 1082 O O . LEU A 1 136 ? -4.903 -13.225 0.792 1.00 80.56 136 LEU A O 1
ATOM 1086 N N . PRO A 1 137 ? -4.369 -15.232 1.691 1.00 81.19 137 PRO A N 1
ATOM 1087 C CA . PRO A 1 137 ? -3.860 -16.122 2.748 1.00 81.19 137 PRO A CA 1
ATOM 1088 C C . PRO A 1 137 ? -2.331 -16.068 2.913 1.00 81.19 137 PRO A C 1
ATOM 1090 O O . PRO A 1 137 ? -1.824 -16.436 3.967 1.00 81.19 137 PRO A O 1
ATOM 1093 N N . GLN A 1 138 ? -1.623 -15.576 1.896 1.00 87.19 138 GLN A N 1
ATOM 1094 C CA . GLN A 1 138 ? -0.197 -15.264 1.923 1.00 87.19 138 GLN A CA 1
ATOM 1095 C C . GLN A 1 138 ? 0.045 -13.918 1.221 1.00 87.19 138 GLN A C 1
ATOM 1097 O O . GLN A 1 138 ? -0.714 -13.595 0.292 1.00 87.19 138 GLN A O 1
ATOM 1102 N N . PRO A 1 139 ? 1.065 -13.143 1.629 1.00 93.56 139 PRO A N 1
ATOM 1103 C CA . PRO A 1 139 ? 1.378 -11.869 1.002 1.00 93.56 139 PRO A CA 1
ATOM 1104 C C . PRO A 1 139 ? 1.689 -12.042 -0.480 1.00 93.56 139 PRO A C 1
ATOM 1106 O O . PRO A 1 139 ? 2.524 -12.858 -0.866 1.00 93.56 139 PRO A O 1
ATOM 1109 N N . HIS A 1 140 ? 1.000 -11.284 -1.325 1.00 95.81 140 HIS A N 1
ATOM 1110 C CA . HIS A 1 140 ? 1.239 -11.322 -2.760 1.00 95.81 140 HIS A CA 1
ATOM 1111 C C . HIS A 1 140 ? 0.886 -10.001 -3.438 1.00 95.81 140 HIS A C 1
ATOM 1113 O O . HIS A 1 140 ? -0.019 -9.279 -3.006 1.00 95.81 140 HIS A O 1
ATOM 1119 N N . VAL A 1 141 ? 1.575 -9.706 -4.539 1.00 97.75 141 VAL A N 1
ATOM 1120 C CA . VAL A 1 141 ? 1.257 -8.566 -5.405 1.00 97.75 141 VAL A CA 1
ATOM 1121 C C . VAL A 1 141 ? 0.022 -8.904 -6.243 1.00 97.75 141 VAL A C 1
ATOM 1123 O O . VAL A 1 141 ? 0.011 -9.873 -7.001 1.00 97.75 141 VAL A O 1
ATOM 1126 N N . ALA A 1 142 ? -1.022 -8.088 -6.112 1.00 97.06 142 ALA A N 1
ATOM 1127 C CA . ALA A 1 142 ? -2.321 -8.267 -6.761 1.00 97.06 142 ALA A CA 1
ATOM 1128 C C . ALA A 1 142 ? -2.636 -7.169 -7.793 1.00 97.06 142 ALA A C 1
ATOM 1130 O O . ALA A 1 142 ? -3.579 -7.302 -8.582 1.00 97.06 142 ALA A O 1
ATOM 1131 N N . ALA A 1 143 ? -1.873 -6.074 -7.809 1.00 98.00 143 ALA A N 1
ATOM 1132 C CA . ALA A 1 143 ? -2.070 -4.979 -8.743 1.00 98.00 143 ALA A CA 1
ATOM 1133 C C . ALA A 1 143 ? -0.768 -4.255 -9.104 1.00 98.00 143 ALA A C 1
ATOM 1135 O O . ALA A 1 143 ? 0.077 -4.005 -8.248 1.00 98.00 143 ALA A O 1
ATOM 1136 N N . LEU A 1 144 ? -0.673 -3.853 -10.370 1.00 98.44 144 LEU A N 1
ATOM 1137 C CA . LEU A 1 144 ? 0.251 -2.834 -10.849 1.00 98.44 144 LEU A CA 1
ATOM 1138 C C . LEU A 1 144 ? -0.551 -1.549 -11.061 1.00 98.44 144 LEU A C 1
ATOM 1140 O O . LEU A 1 144 ? -1.468 -1.517 -11.884 1.00 98.44 144 LEU A O 1
ATOM 1144 N N . VAL A 1 145 ? -0.217 -0.498 -10.323 1.00 98.06 145 VAL A N 1
ATOM 1145 C CA . VAL A 1 145 ? -0.824 0.824 -10.484 1.00 98.06 145 VAL A CA 1
ATOM 1146 C C . VAL A 1 145 ? 0.163 1.714 -11.223 1.00 98.06 145 VAL A C 1
ATOM 1148 O O . VAL A 1 145 ? 1.293 1.891 -10.776 1.00 98.06 145 VAL A O 1
ATOM 1151 N N . MET A 1 146 ? -0.260 2.271 -12.355 1.00 97.44 146 MET A N 1
ATOM 1152 C CA . MET A 1 146 ? 0.495 3.264 -13.112 1.00 97.44 146 MET A CA 1
ATOM 1153 C C . MET A 1 146 ? -0.002 4.656 -12.725 1.00 97.44 146 MET A C 1
ATOM 1155 O O . MET A 1 146 ? -1.054 5.085 -13.212 1.00 97.44 146 MET A O 1
ATOM 1159 N N . PRO A 1 147 ? 0.709 5.358 -11.827 1.00 95.75 147 PRO A N 1
ATOM 1160 C CA . PRO A 1 147 ? 0.323 6.686 -11.405 1.00 95.75 147 PRO A CA 1
ATOM 1161 C C . PRO A 1 147 ? 0.640 7.713 -12.490 1.00 95.75 147 PRO A C 1
ATOM 1163 O O . PRO A 1 147 ? 1.512 7.535 -13.353 1.00 95.75 147 PRO A O 1
ATOM 1166 N N . SER A 1 148 ? -0.047 8.838 -12.383 1.00 93.69 148 SER A N 1
ATOM 1167 C CA . SER A 1 148 ? 0.357 10.072 -13.040 1.00 93.69 148 SER A CA 1
ATOM 1168 C C . SER A 1 148 ? 1.699 10.520 -12.478 1.00 93.69 148 SER A C 1
ATOM 1170 O O . SER A 1 148 ? 1.943 10.406 -11.281 1.00 93.69 148 SER A O 1
ATOM 1172 N N . GLN A 1 149 ? 2.596 10.994 -13.338 1.00 93.50 149 GLN A N 1
ATOM 1173 C CA . GLN A 1 149 ? 3.973 11.278 -12.942 1.00 93.50 149 GLN A CA 1
ATOM 1174 C C . GLN A 1 149 ? 4.601 12.371 -13.804 1.00 93.50 149 GLN A C 1
ATOM 1176 O O . GLN A 1 149 ? 4.156 12.609 -14.930 1.00 93.50 149 GLN A O 1
ATOM 1181 N N . THR A 1 150 ? 5.623 13.026 -13.265 1.00 89.50 150 THR A N 1
ATOM 1182 C CA . THR A 1 150 ? 6.492 13.958 -13.989 1.00 89.50 150 THR A CA 1
ATOM 1183 C C . THR A 1 150 ? 7.747 13.209 -14.412 1.00 89.50 150 THR A C 1
ATOM 1185 O O . THR A 1 150 ? 8.409 12.590 -13.579 1.00 89.50 150 THR A O 1
ATOM 1188 N N . CYS A 1 151 ? 8.063 13.244 -15.707 1.00 84.00 151 CYS A N 1
ATOM 1189 C CA . CYS A 1 151 ? 9.207 12.522 -16.258 1.00 84.00 151 CYS A CA 1
ATOM 1190 C C . CYS A 1 151 ? 10.523 13.088 -15.712 1.00 84.00 151 CYS A C 1
ATOM 1192 O O . CYS A 1 151 ? 10.790 14.281 -15.850 1.00 84.00 151 CYS A O 1
ATOM 1194 N N . GLY A 1 152 ? 11.366 12.216 -15.160 1.00 84.69 152 GLY A N 1
ATOM 1195 C CA . GLY A 1 152 ? 12.749 12.535 -14.807 1.00 84.69 152 GLY A CA 1
ATOM 1196 C C . GLY A 1 152 ? 13.729 11.590 -15.494 1.00 84.69 152 GLY A C 1
ATOM 1197 O O . GLY A 1 152 ? 13.383 10.456 -15.821 1.00 84.69 152 GLY A O 1
ATOM 1198 N N . THR A 1 153 ? 14.962 12.034 -15.723 1.00 82.69 153 THR A N 1
ATOM 1199 C CA . THR A 1 153 ? 16.016 11.201 -16.334 1.00 82.69 153 THR A CA 1
ATOM 1200 C C . THR A 1 153 ? 16.496 10.093 -15.396 1.00 82.69 153 THR A C 1
ATOM 1202 O O . THR A 1 153 ? 16.702 8.967 -15.837 1.00 82.69 153 THR A O 1
ATOM 1205 N N . ILE A 1 154 ? 16.626 10.400 -14.100 1.00 78.75 154 ILE A N 1
ATOM 1206 C CA . ILE A 1 154 ? 17.100 9.468 -13.060 1.00 78.75 154 ILE A CA 1
ATOM 1207 C C . ILE A 1 154 ? 15.936 8.886 -12.255 1.00 78.75 154 ILE A C 1
ATOM 1209 O O . ILE A 1 154 ? 15.882 7.679 -12.038 1.00 78.75 154 ILE A O 1
ATOM 1213 N N . CYS A 1 155 ? 15.016 9.745 -11.816 1.00 83.44 155 CYS A N 1
ATOM 1214 C CA . CYS A 1 155 ? 13.834 9.361 -11.059 1.00 83.44 155 CYS A CA 1
ATOM 1215 C C . CYS A 1 155 ? 12.663 10.245 -11.481 1.00 83.44 155 CYS A C 1
ATOM 1217 O O . CYS A 1 155 ? 12.794 11.467 -11.551 1.00 83.44 155 CYS A O 1
ATOM 1219 N N . SER A 1 156 ? 11.525 9.627 -11.775 1.00 88.00 156 SER A N 1
ATOM 1220 C CA . SER A 1 156 ? 10.269 10.344 -11.995 1.00 88.00 156 SER A CA 1
ATOM 1221 C C . SER A 1 156 ? 9.630 10.671 -10.646 1.00 88.00 156 SER A C 1
ATOM 1223 O O . SER A 1 156 ? 9.971 10.063 -9.636 1.00 88.00 156 SER A O 1
ATOM 1225 N N . SER A 1 157 ? 8.721 11.639 -10.597 1.00 88.62 157 SER A N 1
ATOM 1226 C CA . SER A 1 157 ? 7.985 11.969 -9.369 1.00 88.62 157 SER A CA 1
ATOM 1227 C C . SER A 1 157 ? 6.493 11.756 -9.559 1.00 88.62 157 SER A C 1
ATOM 1229 O O . SER A 1 157 ? 5.965 11.958 -10.655 1.00 88.62 157 SER A O 1
ATOM 1231 N N . LEU A 1 158 ? 5.808 11.312 -8.506 1.00 90.94 158 LEU A N 1
ATOM 1232 C CA . LEU A 1 158 ? 4.374 11.053 -8.560 1.00 90.94 158 LEU A CA 1
ATOM 1233 C C . LEU A 1 158 ? 3.589 12.372 -8.617 1.00 90.94 158 LEU A C 1
ATOM 1235 O O . LEU A 1 158 ? 3.939 13.360 -7.975 1.00 90.94 158 LEU A O 1
ATOM 1239 N N . ARG A 1 159 ? 2.504 12.384 -9.393 1.00 91.75 159 ARG A N 1
ATOM 1240 C CA . ARG A 1 159 ? 1.488 13.444 -9.395 1.00 91.75 159 ARG A CA 1
ATOM 1241 C C . ARG A 1 159 ? 0.177 12.863 -8.887 1.00 91.75 159 ARG A C 1
ATOM 1243 O O . ARG A 1 159 ? -0.154 11.723 -9.202 1.00 91.75 159 ARG A O 1
ATOM 1250 N N . TYR A 1 160 ? -0.592 13.678 -8.169 1.00 89.19 160 TYR A N 1
ATOM 1251 C CA . TYR A 1 160 ? -1.916 13.305 -7.660 1.00 89.19 160 TYR A CA 1
ATOM 1252 C C . TYR A 1 160 ? -1.897 12.038 -6.783 1.00 89.19 160 TYR A C 1
ATOM 1254 O O . TYR A 1 160 ? -2.706 11.133 -6.968 1.00 89.19 160 TYR A O 1
ATOM 1262 N N . GLU A 1 161 ? -0.986 11.976 -5.805 1.00 87.94 161 GLU A N 1
ATOM 1263 C CA . GLU A 1 161 ? -0.824 10.814 -4.911 1.00 87.94 161 GLU A CA 1
ATOM 1264 C C . GLU A 1 161 ? -2.129 10.411 -4.198 1.00 87.94 161 GLU A C 1
ATOM 1266 O O . GLU A 1 161 ? -2.388 9.227 -4.004 1.00 87.94 161 GLU A O 1
ATOM 1271 N N . ASN A 1 162 ? -3.019 11.368 -3.913 1.00 88.50 162 ASN A N 1
ATOM 1272 C CA . ASN A 1 162 ? -4.339 11.087 -3.337 1.00 88.50 162 ASN A CA 1
ATOM 1273 C C . ASN A 1 162 ? -5.215 10.179 -4.219 1.00 88.50 162 ASN A C 1
ATOM 1275 O O . ASN A 1 162 ? -5.963 9.365 -3.682 1.00 88.50 162 ASN A O 1
ATOM 1279 N N . ASP A 1 163 ? -5.119 10.274 -5.551 1.00 91.75 163 ASP A N 1
ATOM 1280 C CA . ASP A 1 163 ? -5.898 9.418 -6.457 1.00 91.75 163 ASP A CA 1
ATOM 1281 C C . ASP A 1 163 ? -5.410 7.963 -6.376 1.00 91.75 163 ASP A C 1
ATOM 1283 O O . ASP A 1 163 ? -6.203 7.022 -6.461 1.00 91.75 163 ASP A O 1
ATOM 1287 N N . VAL A 1 164 ? -4.101 7.775 -6.177 1.00 92.62 164 VAL A N 1
ATOM 1288 C CA . VAL A 1 164 ? -3.506 6.458 -5.932 1.00 92.62 164 VAL A CA 1
ATOM 1289 C C . VAL A 1 164 ? -4.018 5.904 -4.609 1.00 92.62 164 VAL A C 1
ATOM 1291 O O . VAL A 1 164 ? -4.521 4.781 -4.588 1.00 92.62 164 VAL A O 1
ATOM 1294 N N . SER A 1 165 ? -3.918 6.675 -3.522 1.00 87.88 165 SER A N 1
ATOM 1295 C CA . SER A 1 165 ? -4.365 6.244 -2.193 1.00 87.88 165 SER A CA 1
ATOM 1296 C C . SER A 1 165 ? -5.847 5.865 -2.198 1.00 87.88 165 SER A C 1
ATOM 1298 O O . SER A 1 165 ? -6.206 4.784 -1.733 1.00 87.88 165 SER A O 1
ATOM 1300 N N . GLN A 1 166 ? -6.694 6.682 -2.831 1.00 88.69 166 GLN A N 1
ATOM 1301 C CA . GLN A 1 166 ? -8.122 6.403 -2.973 1.00 88.69 166 GLN A CA 1
ATOM 1302 C C . GLN A 1 166 ? -8.389 5.142 -3.808 1.00 88.69 166 GLN A C 1
ATOM 1304 O O . GLN A 1 166 ? -9.253 4.336 -3.459 1.00 88.69 166 GLN A O 1
ATOM 1309 N N . LEU A 1 167 ? -7.660 4.940 -4.912 1.00 92.25 167 LEU A N 1
ATOM 1310 C CA . LEU A 1 167 ? -7.776 3.717 -5.707 1.00 92.25 167 LEU A CA 1
ATOM 1311 C C . LEU A 1 167 ? -7.397 2.482 -4.877 1.00 92.25 167 LEU A C 1
ATOM 1313 O O . LEU A 1 167 ? -8.120 1.485 -4.927 1.00 92.25 167 LEU A O 1
ATOM 1317 N N . MET A 1 168 ? -6.280 2.534 -4.145 1.00 90.50 168 MET A N 1
ATOM 1318 C CA . MET A 1 168 ? -5.813 1.426 -3.307 1.00 90.50 168 MET A CA 1
ATOM 1319 C C . MET A 1 168 ? -6.853 1.075 -2.238 1.00 90.50 168 MET A C 1
ATOM 1321 O O . MET A 1 168 ? -7.212 -0.095 -2.104 1.00 90.50 168 MET A O 1
ATOM 1325 N N . GLU A 1 169 ? -7.418 2.082 -1.569 1.00 88.31 169 GLU A N 1
ATOM 1326 C CA . GLU A 1 169 ? -8.481 1.910 -0.575 1.00 88.31 169 GLU A CA 1
ATOM 1327 C C . GLU A 1 169 ? -9.735 1.263 -1.186 1.00 88.31 169 GLU A C 1
ATOM 1329 O O . GLU A 1 169 ? -10.203 0.224 -0.717 1.00 88.31 169 GLU A O 1
ATOM 1334 N N . VAL A 1 170 ? -10.250 1.815 -2.291 1.00 91.19 170 VAL A N 1
ATOM 1335 C CA . VAL A 1 170 ? -11.458 1.305 -2.969 1.00 91.19 170 VAL A CA 1
ATOM 1336 C C . VAL A 1 170 ? -11.276 -0.132 -3.470 1.00 91.19 170 VAL A C 1
ATOM 1338 O O . VAL A 1 170 ? -12.249 -0.881 -3.595 1.00 91.19 170 VAL A O 1
ATOM 1341 N N . LYS A 1 171 ? -10.044 -0.530 -3.802 1.00 90.38 171 LYS A N 1
ATOM 1342 C CA . LYS A 1 171 ? -9.722 -1.882 -4.281 1.00 90.38 171 LYS A CA 1
ATOM 1343 C C . LYS A 1 171 ? -9.286 -2.844 -3.178 1.00 90.38 171 LYS A C 1
ATOM 1345 O O . LYS A 1 171 ? -9.035 -4.011 -3.505 1.00 90.38 171 LYS A O 1
ATOM 1350 N N . ASP A 1 172 ? -9.262 -2.387 -1.926 1.00 90.25 172 ASP A N 1
ATOM 1351 C CA . ASP A 1 172 ? -8.784 -3.148 -0.770 1.00 90.25 172 ASP A CA 1
ATOM 1352 C C . ASP A 1 172 ? -7.374 -3.711 -1.035 1.00 90.25 172 ASP A C 1
ATOM 1354 O O . ASP A 1 172 ? -7.133 -4.924 -1.074 1.00 90.25 172 ASP A O 1
ATOM 1358 N N . LEU A 1 173 ? -6.462 -2.794 -1.369 1.00 92.12 173 LEU A N 1
ATOM 1359 C CA . LEU A 1 173 ? -5.058 -3.057 -1.664 1.00 92.12 173 LEU A CA 1
ATOM 1360 C C . LEU A 1 173 ? -4.177 -2.310 -0.665 1.00 92.12 173 LEU A C 1
ATOM 1362 O O . LEU A 1 173 ? -4.401 -1.138 -0.372 1.00 92.12 173 LEU A O 1
ATOM 1366 N N . LEU A 1 174 ? -3.130 -2.982 -0.196 1.00 92.12 174 LEU A N 1
ATOM 1367 C CA . LEU A 1 174 ? -2.046 -2.353 0.553 1.00 92.12 174 LEU A CA 1
ATOM 1368 C C . LEU A 1 174 ? -0.923 -1.955 -0.406 1.00 92.12 174 LEU A C 1
ATOM 1370 O O . LEU A 1 174 ? -0.669 -2.662 -1.382 1.00 92.12 174 LEU A O 1
ATOM 1374 N N . CYS A 1 175 ? -0.220 -0.858 -0.126 1.00 93.75 175 CYS A N 1
ATOM 1375 C CA . CYS A 1 175 ? 0.949 -0.479 -0.916 1.00 93.75 175 CYS A CA 1
ATOM 1376 C C . CYS A 1 175 ? 2.149 -1.344 -0.510 1.00 93.75 175 CYS A C 1
ATOM 1378 O O . CYS A 1 175 ? 2.736 -1.150 0.549 1.00 93.75 175 CYS A O 1
ATOM 1380 N N . PHE A 1 176 ? 2.513 -2.305 -1.357 1.00 95.38 176 PHE A N 1
ATOM 1381 C CA . PHE A 1 176 ? 3.683 -3.172 -1.179 1.00 95.38 176 PHE A CA 1
ATOM 1382 C C . PHE A 1 176 ? 4.966 -2.521 -1.720 1.00 95.38 176 PHE A C 1
ATOM 1384 O O . PHE A 1 176 ? 6.004 -3.167 -1.796 1.00 95.38 176 PHE A O 1
ATOM 1391 N N . GLY A 1 177 ? 4.904 -1.241 -2.087 1.00 95.50 177 GLY A N 1
ATOM 1392 C CA . GLY A 1 177 ? 6.033 -0.453 -2.555 1.00 95.50 177 GLY A CA 1
ATOM 1393 C C . GLY A 1 177 ? 5.937 -0.116 -4.037 1.00 95.50 177 GLY A C 1
ATOM 1394 O O . GLY A 1 177 ? 4.857 0.193 -4.548 1.00 95.50 177 GLY A O 1
ATOM 1395 N N . LEU A 1 178 ? 7.076 -0.114 -4.728 1.00 96.25 178 LEU A N 1
ATOM 1396 C CA . LEU A 1 178 ? 7.204 0.518 -6.042 1.00 96.25 178 LEU A CA 1
ATOM 1397 C C . LEU A 1 178 ? 8.017 -0.311 -7.033 1.00 96.25 178 LEU A C 1
ATOM 1399 O O . LEU A 1 178 ? 8.863 -1.121 -6.668 1.00 96.25 178 LEU A O 1
ATOM 1403 N N . ILE A 1 179 ? 7.776 -0.066 -8.313 1.00 96.81 179 ILE A N 1
ATOM 1404 C CA . ILE A 1 179 ? 8.569 -0.583 -9.423 1.00 96.81 179 ILE A CA 1
ATOM 1405 C C . ILE A 1 179 ? 9.050 0.596 -10.260 1.00 96.81 179 ILE A C 1
ATOM 1407 O O . ILE A 1 179 ? 8.283 1.490 -10.603 1.00 96.81 179 ILE A O 1
ATOM 1411 N N . HIS A 1 180 ? 10.337 0.619 -10.566 1.00 94.56 180 HIS A N 1
ATOM 1412 C CA . HIS A 1 180 ? 10.988 1.705 -11.273 1.00 94.56 180 HIS A CA 1
ATOM 1413 C C . HIS A 1 180 ? 11.857 1.153 -12.392 1.00 94.56 180 HIS A C 1
ATOM 1415 O O . HIS A 1 180 ? 12.580 0.178 -12.202 1.00 94.56 180 HIS A O 1
ATOM 1421 N N . ILE A 1 181 ? 11.824 1.805 -13.548 1.00 92.88 181 ILE A N 1
ATOM 1422 C CA . ILE A 1 181 ? 12.746 1.544 -14.650 1.00 92.88 181 ILE A CA 1
ATOM 1423 C C . ILE A 1 181 ? 13.528 2.811 -14.955 1.00 92.88 181 ILE A C 1
ATOM 1425 O O . ILE A 1 181 ? 12.939 3.881 -15.117 1.00 92.88 181 ILE A O 1
ATOM 1429 N N . SER A 1 182 ? 14.850 2.674 -15.046 1.00 86.50 182 SER A N 1
ATOM 1430 C CA . SER A 1 182 ? 15.744 3.765 -15.431 1.00 86.50 182 SER A CA 1
ATOM 1431 C C . SER A 1 182 ? 16.557 3.392 -16.673 1.00 86.50 182 SER A C 1
ATOM 1433 O O . SER A 1 182 ? 17.143 2.305 -16.702 1.00 86.50 182 SER A O 1
ATOM 1435 N N . PRO A 1 183 ? 16.645 4.277 -17.685 1.00 81.88 183 PRO A N 1
ATOM 1436 C CA . PRO A 1 183 ? 17.487 4.060 -18.862 1.00 81.88 183 PRO A CA 1
ATOM 1437 C C . PRO A 1 183 ? 18.985 4.124 -18.536 1.00 81.88 183 PRO A C 1
ATOM 1439 O O . PRO A 1 183 ? 19.777 3.407 -19.143 1.00 81.88 183 PRO A O 1
ATOM 1442 N N . THR A 1 184 ? 19.377 4.951 -17.564 1.00 70.81 184 THR A N 1
ATOM 1443 C CA . THR A 1 184 ? 20.764 5.107 -17.106 1.00 70.81 184 THR A CA 1
ATOM 1444 C C . THR A 1 184 ? 20.852 4.796 -15.621 1.00 70.81 184 THR A C 1
ATOM 1446 O O . THR A 1 184 ? 20.101 5.339 -14.809 1.00 70.81 184 THR A O 1
ATOM 1449 N N . GLN A 1 185 ? 21.746 3.885 -15.256 1.00 63.12 185 GLN A N 1
ATOM 1450 C CA . GLN A 1 185 ? 21.852 3.412 -13.885 1.00 63.12 185 GLN A CA 1
ATOM 1451 C C . GLN A 1 185 ? 22.626 4.403 -12.997 1.00 63.12 185 GLN A C 1
ATOM 1453 O O . GLN A 1 185 ? 23.700 4.839 -13.404 1.00 63.12 185 GLN A O 1
ATOM 1458 N N . PRO A 1 186 ? 22.199 4.665 -11.750 1.00 56.72 186 PRO A N 1
ATOM 1459 C CA . PRO A 1 186 ? 23.145 4.951 -10.679 1.00 56.72 186 PRO A CA 1
ATOM 1460 C C . PRO A 1 186 ? 23.852 3.641 -10.288 1.00 56.72 186 PRO A C 1
ATOM 1462 O O . PRO A 1 186 ? 23.210 2.645 -9.949 1.00 56.72 186 PRO A O 1
ATOM 1465 N N . GLU A 1 187 ? 25.182 3.594 -10.385 1.00 57.56 187 GLU A N 1
ATOM 1466 C CA . GLU A 1 187 ? 25.990 2.385 -10.136 1.00 57.56 187 GLU A CA 1
ATOM 1467 C C . GLU A 1 187 ? 25.802 1.794 -8.725 1.00 57.56 187 GLU A C 1
ATOM 1469 O O . GLU A 1 187 ? 26.076 0.613 -8.521 1.00 57.56 187 GLU A O 1
ATOM 1474 N N . MET A 1 188 ? 25.262 2.564 -7.773 1.00 61.44 188 MET A N 1
ATOM 1475 C CA . MET A 1 188 ? 25.090 2.166 -6.378 1.00 61.44 188 MET A CA 1
ATOM 1476 C C . MET A 1 188 ? 23.750 2.648 -5.810 1.00 61.44 188 MET A C 1
ATOM 1478 O O . MET A 1 188 ? 23.469 3.842 -5.815 1.00 61.44 188 MET A O 1
ATOM 1482 N N . GLY A 1 189 ? 22.972 1.716 -5.252 1.00 71.19 189 GLY A N 1
ATOM 1483 C CA . GLY A 1 189 ? 21.812 2.025 -4.412 1.00 71.19 189 GLY A CA 1
ATOM 1484 C C . GLY A 1 189 ? 20.533 2.430 -5.147 1.00 71.19 189 GLY A C 1
ATOM 1485 O O . GLY A 1 189 ? 20.441 2.400 -6.377 1.00 71.19 189 GLY A O 1
ATOM 1486 N N . LEU A 1 190 ? 19.522 2.748 -4.345 1.00 82.25 190 LEU A N 1
ATOM 1487 C CA . LEU A 1 190 ? 18.231 3.249 -4.787 1.00 82.25 190 LEU A CA 1
ATOM 1488 C C . LEU A 1 190 ? 18.303 4.799 -4.775 1.00 82.25 190 LEU A C 1
ATOM 1490 O O . LEU A 1 190 ? 18.894 5.361 -3.859 1.00 82.25 190 LEU A O 1
ATOM 1494 N N . PRO A 1 191 ? 17.778 5.523 -5.783 1.00 84.81 191 PRO A N 1
ATOM 1495 C C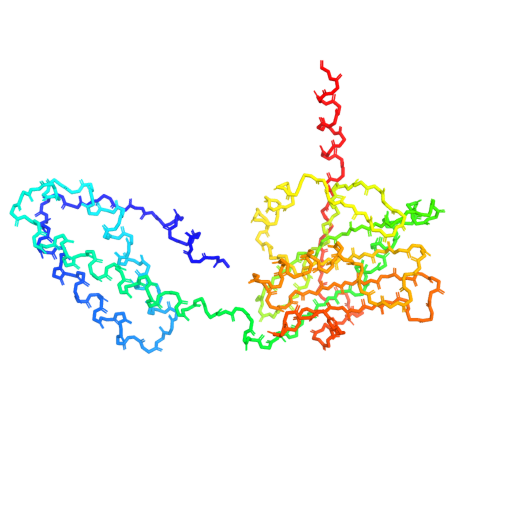A . PRO A 1 191 ? 17.679 6.985 -5.738 1.00 84.81 191 PRO A CA 1
ATOM 1496 C C . PRO A 1 191 ? 16.997 7.484 -4.456 1.00 84.81 191 PRO A C 1
ATOM 1498 O O . PRO A 1 191 ? 16.042 6.858 -3.998 1.00 84.81 191 PRO A O 1
ATOM 1501 N N . VAL A 1 192 ? 17.433 8.629 -3.920 1.00 84.75 192 VAL A N 1
ATOM 1502 C CA . VAL A 1 192 ? 16.950 9.193 -2.640 1.00 84.75 192 VAL A CA 1
ATOM 1503 C C . VAL A 1 192 ? 15.428 9.371 -2.622 1.00 84.75 192 VAL A C 1
ATOM 1505 O O . VAL A 1 192 ? 14.767 9.113 -1.613 1.00 84.75 192 VAL A O 1
ATOM 1508 N N . GLU A 1 193 ? 14.845 9.771 -3.750 1.00 85.38 193 GLU A N 1
ATOM 1509 C CA . GLU A 1 193 ? 13.398 9.924 -3.895 1.00 85.38 193 GLU A CA 1
ATOM 1510 C C . GLU A 1 193 ? 12.679 8.573 -3.753 1.00 85.38 193 GLU A C 1
ATOM 1512 O O . GLU A 1 193 ? 11.678 8.467 -3.047 1.00 85.38 193 GLU A O 1
ATOM 1517 N N . LEU A 1 194 ? 13.220 7.515 -4.362 1.00 88.62 194 LEU A N 1
ATOM 1518 C CA . LEU A 1 194 ? 12.675 6.161 -4.250 1.00 88.62 194 LEU A CA 1
ATOM 1519 C C . LEU A 1 194 ? 12.900 5.558 -2.859 1.00 88.62 194 LEU A C 1
ATOM 1521 O O . LEU A 1 194 ? 12.027 4.841 -2.374 1.00 88.62 194 LEU A O 1
ATOM 1525 N N . GLU A 1 195 ? 14.024 5.857 -2.201 1.00 90.00 195 GLU A N 1
ATOM 1526 C CA . GLU A 1 195 ? 14.261 5.474 -0.801 1.00 90.00 195 GLU A CA 1
ATOM 1527 C C . GLU A 1 195 ? 13.233 6.112 0.132 1.00 90.00 195 GLU A C 1
ATOM 1529 O O . GLU A 1 195 ? 12.733 5.447 1.040 1.00 90.00 195 GLU A O 1
ATOM 1534 N N . SER A 1 196 ? 12.865 7.368 -0.128 1.00 88.25 196 SER A N 1
ATOM 1535 C CA . SER A 1 196 ? 11.848 8.084 0.646 1.00 88.25 196 SER A CA 1
ATOM 1536 C C . SER A 1 196 ? 10.469 7.439 0.486 1.00 88.25 196 SER A C 1
ATOM 1538 O O . SER A 1 196 ? 9.800 7.169 1.484 1.00 88.25 196 SER A O 1
ATOM 1540 N N . TYR A 1 197 ? 10.072 7.113 -0.751 1.00 90.06 197 TYR A N 1
ATOM 1541 C CA . TYR A 1 197 ? 8.826 6.384 -1.013 1.00 90.06 197 TYR A CA 1
ATOM 1542 C C . TYR A 1 197 ? 8.829 4.994 -0.364 1.00 90.06 197 TYR A C 1
ATOM 1544 O O . TYR A 1 197 ? 7.881 4.635 0.333 1.00 90.06 197 TYR A O 1
ATOM 1552 N N . LEU A 1 198 ? 9.902 4.218 -0.548 1.00 91.75 198 LEU A N 1
ATOM 1553 C CA . LEU A 1 198 ? 10.022 2.883 0.035 1.00 91.75 198 LEU A CA 1
ATOM 1554 C C . LEU A 1 198 ? 9.947 2.928 1.564 1.00 91.75 198 LEU A C 1
ATOM 1556 O O . LEU A 1 198 ? 9.210 2.141 2.154 1.00 91.75 198 LEU A O 1
ATOM 1560 N N . SER A 1 199 ? 10.665 3.855 2.198 1.00 88.19 199 SER A N 1
ATOM 1561 C CA . SER A 1 199 ? 10.650 4.024 3.656 1.00 88.19 199 SER A CA 1
ATOM 1562 C C . SER A 1 199 ? 9.252 4.383 4.155 1.00 88.19 199 SER A C 1
ATOM 1564 O O . SER A 1 199 ? 8.771 3.782 5.111 1.00 88.19 199 SER A O 1
ATOM 1566 N N . HIS A 1 200 ? 8.558 5.294 3.465 1.00 85.56 200 HIS A N 1
ATOM 1567 C CA . HIS A 1 200 ? 7.186 5.661 3.807 1.00 85.56 200 HIS A CA 1
ATOM 1568 C C . HIS A 1 200 ? 6.234 4.456 3.764 1.00 85.56 200 HIS A C 1
ATOM 1570 O O . HIS A 1 200 ? 5.500 4.222 4.723 1.00 85.56 200 HIS A O 1
ATOM 1576 N N . TYR A 1 201 ? 6.278 3.652 2.698 1.00 88.44 201 TYR A N 1
ATOM 1577 C CA . TYR A 1 201 ? 5.435 2.457 2.596 1.00 88.44 201 TYR A CA 1
ATOM 1578 C C . TYR A 1 201 ? 5.824 1.376 3.612 1.00 88.44 201 TYR A C 1
ATOM 1580 O O . TYR A 1 201 ? 4.943 0.737 4.187 1.00 88.44 201 TYR A O 1
ATOM 1588 N N . SER A 1 202 ? 7.122 1.228 3.894 1.00 87.69 202 SER A N 1
ATOM 1589 C CA . SER A 1 202 ? 7.642 0.251 4.860 1.00 87.69 202 SER A CA 1
ATOM 1590 C C . SER A 1 202 ? 7.172 0.520 6.289 1.00 87.69 202 SER A C 1
ATOM 1592 O O . SER A 1 202 ? 7.047 -0.419 7.064 1.00 87.69 202 SER A O 1
ATOM 1594 N N . ASN A 1 203 ? 6.843 1.771 6.633 1.00 81.38 203 ASN A N 1
ATOM 1595 C CA . ASN A 1 203 ? 6.278 2.109 7.944 1.00 81.38 203 ASN A CA 1
ATOM 1596 C C . ASN A 1 203 ? 4.876 1.515 8.158 1.00 81.38 203 ASN A C 1
ATOM 1598 O O . ASN A 1 203 ? 4.481 1.280 9.292 1.00 81.38 203 ASN A O 1
ATOM 1602 N N . SER A 1 204 ? 4.110 1.303 7.082 1.00 80.75 204 SER A N 1
ATOM 1603 C CA . SER A 1 204 ? 2.750 0.742 7.147 1.00 80.75 204 SER A CA 1
ATOM 1604 C C . SER A 1 204 ? 2.699 -0.741 6.776 1.00 80.75 204 SER A C 1
ATOM 1606 O O . SER A 1 204 ? 1.807 -1.465 7.217 1.00 80.75 204 SER A O 1
ATOM 1608 N N . VAL A 1 205 ? 3.624 -1.190 5.927 1.00 87.56 205 VAL A N 1
ATOM 1609 C CA . VAL A 1 205 ? 3.689 -2.555 5.401 1.00 87.56 205 VAL A CA 1
ATOM 1610 C C . VAL A 1 205 ? 5.144 -3.026 5.495 1.00 87.56 205 VAL A C 1
ATOM 1612 O O . VAL A 1 205 ? 5.933 -2.667 4.623 1.00 87.56 205 VAL A O 1
ATOM 1615 N N . PRO A 1 206 ? 5.523 -3.837 6.501 1.00 86.69 206 PRO A N 1
ATOM 1616 C CA . PRO A 1 206 ? 6.909 -4.296 6.648 1.00 86.69 206 PRO A CA 1
ATOM 1617 C C . PRO A 1 206 ? 7.389 -5.101 5.434 1.00 86.69 206 PRO A C 1
ATOM 1619 O O . PRO A 1 206 ? 8.565 -5.080 5.086 1.00 86.69 206 PRO A O 1
ATOM 1622 N N . GLU A 1 207 ? 6.472 -5.782 4.744 1.00 90.62 207 GLU A N 1
ATOM 1623 C CA . GLU A 1 207 ? 6.739 -6.506 3.503 1.00 90.62 207 GLU A CA 1
ATOM 1624 C C . GLU A 1 207 ? 7.021 -5.607 2.282 1.00 90.62 207 GLU A C 1
ATOM 1626 O O . GLU A 1 207 ? 7.336 -6.139 1.212 1.00 90.62 207 GLU A O 1
ATOM 1631 N N . ALA A 1 208 ? 6.917 -4.277 2.401 1.00 93.75 208 ALA A N 1
ATOM 1632 C CA . ALA A 1 208 ? 7.114 -3.362 1.283 1.00 93.75 208 ALA A CA 1
ATOM 1633 C C . ALA A 1 208 ? 8.528 -3.456 0.686 1.00 93.75 208 ALA A C 1
ATOM 1635 O O . ALA A 1 208 ? 9.537 -3.608 1.379 1.00 93.75 208 ALA A O 1
ATOM 1636 N N . PHE A 1 209 ? 8.601 -3.353 -0.637 1.00 96.00 209 PHE A N 1
ATOM 1637 C CA . PHE A 1 209 ? 9.839 -3.474 -1.390 1.00 96.00 209 PHE A CA 1
ATOM 1638 C C . PHE A 1 209 ? 9.827 -2.589 -2.640 1.00 96.00 209 PHE A C 1
ATOM 1640 O O . PHE A 1 209 ? 8.783 -2.192 -3.158 1.00 96.00 209 PHE A O 1
ATOM 1647 N N . ALA A 1 210 ? 11.015 -2.267 -3.136 1.00 95.75 210 ALA A N 1
ATOM 1648 C CA . ALA A 1 210 ? 11.207 -1.561 -4.390 1.00 95.75 210 ALA A CA 1
ATOM 1649 C C . ALA A 1 210 ? 11.860 -2.481 -5.420 1.00 95.75 210 ALA A C 1
ATOM 1651 O O . ALA A 1 210 ? 12.817 -3.196 -5.121 1.00 95.75 210 ALA A O 1
ATOM 1652 N N . ILE A 1 211 ? 11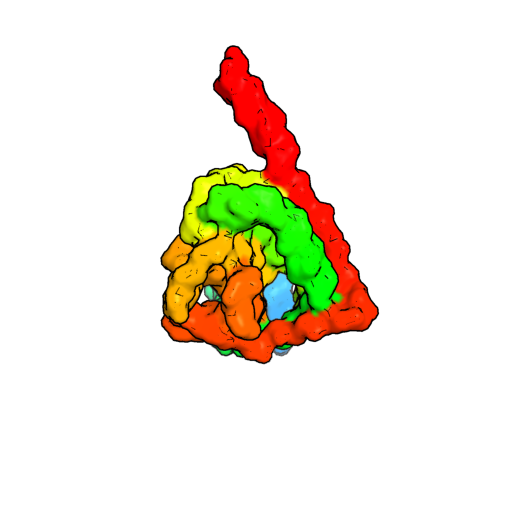.364 -2.432 -6.650 1.00 95.38 211 ILE A N 1
ATOM 1653 C CA . ILE A 1 211 ? 11.941 -3.114 -7.804 1.00 95.38 211 ILE A CA 1
ATOM 1654 C C . ILE A 1 211 ? 12.607 -2.062 -8.683 1.00 95.38 211 ILE A C 1
ATOM 1656 O O . ILE A 1 211 ? 11.963 -1.095 -9.083 1.00 95.38 211 ILE A O 1
ATOM 1660 N N . VAL A 1 212 ? 13.874 -2.266 -9.031 1.00 93.06 212 VAL A N 1
ATOM 1661 C CA . VAL A 1 212 ? 14.583 -1.440 -10.013 1.00 93.06 212 VAL A CA 1
ATOM 1662 C C . VAL A 1 212 ? 14.939 -2.289 -11.221 1.00 93.06 212 VAL A C 1
ATOM 1664 O O . VAL A 1 212 ? 15.632 -3.301 -11.101 1.00 93.06 212 VAL A O 1
ATOM 1667 N N . ILE A 1 213 ? 14.476 -1.847 -12.384 1.00 92.25 213 ILE A N 1
ATOM 1668 C CA . ILE A 1 213 ? 14.761 -2.433 -13.686 1.00 92.25 213 ILE A CA 1
ATOM 1669 C C . ILE A 1 213 ? 15.763 -1.539 -14.416 1.00 92.25 213 ILE A C 1
ATOM 1671 O O . ILE A 1 213 ? 15.559 -0.334 -14.575 1.00 92.25 213 ILE A O 1
ATOM 1675 N N . VAL A 1 214 ? 16.851 -2.152 -14.870 1.00 88.81 214 VAL A N 1
ATOM 1676 C CA . VAL A 1 214 ? 17.942 -1.501 -15.597 1.00 88.81 214 VAL A CA 1
ATOM 1677 C C . VAL A 1 214 ? 18.194 -2.312 -16.868 1.00 88.81 214 VAL A C 1
ATOM 1679 O O . VAL A 1 214 ? 18.961 -3.277 -16.829 1.00 88.81 214 VAL A O 1
ATOM 1682 N N . PRO A 1 215 ? 17.554 -1.959 -17.999 1.00 83.81 215 PRO A N 1
ATOM 1683 C CA . PRO A 1 215 ? 17.532 -2.808 -19.194 1.00 83.81 215 PRO A CA 1
ATOM 1684 C C . PRO A 1 215 ? 18.916 -3.163 -19.749 1.00 83.81 215 PRO A C 1
ATOM 1686 O O . PRO A 1 215 ? 19.111 -4.260 -20.258 1.00 83.81 215 PRO A O 1
ATOM 1689 N N . ALA A 1 216 ? 19.881 -2.247 -19.635 1.00 81.38 216 ALA A N 1
ATOM 1690 C CA . ALA A 1 216 ? 21.237 -2.417 -20.158 1.00 81.38 216 ALA A CA 1
ATOM 1691 C C . ALA A 1 216 ? 22.216 -3.108 -19.182 1.00 81.38 216 ALA A C 1
ATOM 1693 O O . ALA A 1 216 ? 23.388 -3.269 -19.514 1.00 81.38 216 ALA A O 1
ATOM 1694 N N . SER A 1 217 ? 21.782 -3.484 -17.973 1.00 82.00 217 SER A N 1
ATOM 1695 C CA . SER A 1 217 ? 22.648 -4.108 -16.962 1.00 82.00 217 SER A CA 1
ATOM 1696 C C . SER A 1 217 ? 22.601 -5.636 -17.024 1.00 82.00 217 SER A C 1
ATOM 1698 O O . SER A 1 217 ? 21.536 -6.214 -17.227 1.00 82.00 217 SER A O 1
ATOM 1700 N N . GLU A 1 218 ? 23.724 -6.306 -16.729 1.00 78.38 218 GLU A N 1
ATOM 1701 C CA . GLU A 1 218 ? 23.762 -7.768 -16.540 1.00 78.38 218 GLU A CA 1
ATOM 1702 C C . GLU A 1 218 ? 22.784 -8.234 -15.450 1.00 78.38 218 GLU A C 1
ATOM 1704 O O . GLU A 1 218 ? 22.097 -9.244 -15.595 1.00 78.38 218 GLU A O 1
ATOM 1709 N N . LYS A 1 219 ? 22.669 -7.459 -14.362 1.00 82.69 219 LYS A N 1
ATOM 1710 C CA . LYS A 1 219 ? 21.634 -7.645 -13.338 1.00 82.69 219 LYS A CA 1
ATOM 1711 C C . LYS A 1 219 ? 20.449 -6.740 -13.657 1.00 82.69 219 LYS A C 1
ATOM 1713 O O . LYS A 1 219 ? 20.308 -5.681 -13.042 1.00 82.69 219 LYS A O 1
ATOM 1718 N N . ARG A 1 220 ? 19.625 -7.181 -14.617 1.00 86.88 220 ARG A N 1
ATOM 1719 C CA . ARG A 1 220 ? 18.445 -6.457 -15.130 1.00 86.88 220 ARG A CA 1
ATOM 1720 C C . ARG A 1 220 ? 17.498 -5.997 -14.023 1.00 86.88 220 ARG A C 1
ATOM 1722 O O . ARG A 1 220 ? 17.062 -4.855 -14.056 1.00 86.88 220 ARG A O 1
ATOM 1729 N N . VAL A 1 221 ? 17.170 -6.871 -13.070 1.00 91.56 221 VAL A N 1
ATOM 1730 C CA . VAL A 1 221 ? 16.173 -6.608 -12.017 1.00 91.56 221 VAL A CA 1
ATOM 1731 C C . VAL A 1 221 ? 16.833 -6.687 -10.649 1.00 91.56 221 VAL A C 1
ATOM 1733 O O . VAL A 1 221 ? 17.586 -7.624 -10.369 1.00 91.56 221 VAL A O 1
ATOM 1736 N N . ARG A 1 222 ? 16.548 -5.708 -9.791 1.00 92.12 222 ARG A N 1
ATOM 1737 C CA . ARG A 1 222 ? 17.046 -5.643 -8.413 1.00 92.12 222 ARG A CA 1
ATOM 1738 C C . ARG A 1 222 ? 15.908 -5.331 -7.462 1.00 92.12 222 ARG A C 1
ATOM 1740 O O . ARG A 1 222 ? 15.037 -4.534 -7.794 1.00 92.12 222 ARG A O 1
ATOM 1747 N N . PHE A 1 223 ? 15.956 -5.941 -6.287 1.00 94.06 223 PHE A N 1
ATOM 1748 C CA . PHE A 1 223 ? 14.948 -5.783 -5.251 1.00 94.06 223 PHE A CA 1
ATOM 1749 C C . PHE A 1 223 ? 15.576 -5.126 -4.028 1.00 94.06 223 PHE A C 1
ATOM 1751 O O . PHE A 1 223 ? 16.671 -5.515 -3.614 1.00 94.06 223 PHE A O 1
ATOM 1758 N N . TYR A 1 224 ? 14.877 -4.152 -3.459 1.00 93.69 224 TYR A N 1
ATOM 1759 C CA . TYR A 1 224 ? 15.303 -3.401 -2.286 1.00 93.69 224 TYR A CA 1
ATOM 1760 C C . TYR A 1 224 ? 14.208 -3.393 -1.227 1.00 93.69 224 TYR A C 1
ATOM 1762 O O . TYR A 1 224 ? 13.028 -3.368 -1.566 1.00 93.69 224 TYR A O 1
ATOM 1770 N N . SER A 1 225 ? 14.582 -3.402 0.045 1.00 93.12 225 SER A N 1
ATOM 1771 C CA . SER A 1 225 ? 13.653 -3.320 1.175 1.00 93.12 225 SER A CA 1
ATOM 1772 C C . SER A 1 225 ? 14.240 -2.454 2.277 1.00 93.12 225 SER A C 1
ATOM 1774 O O . SER A 1 225 ? 15.463 -2.334 2.386 1.00 93.12 225 SER A O 1
ATOM 1776 N N . CYS A 1 226 ? 13.376 -1.853 3.090 1.00 89.25 226 CYS A N 1
ATOM 1777 C CA . CYS A 1 226 ? 13.809 -1.131 4.279 1.00 89.25 226 CYS A CA 1
ATOM 1778 C C . CYS A 1 226 ? 14.010 -2.132 5.425 1.00 89.25 226 CYS A C 1
ATOM 1780 O O . CYS A 1 226 ? 13.096 -2.886 5.756 1.00 89.25 226 CYS A O 1
ATOM 1782 N N . GLY A 1 227 ? 15.219 -2.190 5.981 1.00 80.50 227 GLY A N 1
ATOM 1783 C CA . GLY A 1 227 ? 15.515 -2.996 7.160 1.00 80.50 227 GLY A CA 1
ATOM 1784 C C . GLY A 1 227 ? 14.974 -2.362 8.442 1.00 80.50 227 GLY A C 1
ATOM 1785 O O . GLY A 1 227 ? 14.603 -1.189 8.478 1.00 80.50 227 GLY A O 1
ATOM 1786 N N . ASN A 1 228 ? 15.002 -3.124 9.535 1.00 73.25 228 ASN A N 1
ATOM 1787 C CA . ASN A 1 228 ? 14.584 -2.650 10.863 1.00 73.25 228 ASN A CA 1
ATOM 1788 C C . ASN A 1 228 ? 15.435 -1.476 11.384 1.00 73.25 228 ASN A C 1
ATOM 1790 O O . ASN A 1 228 ? 15.013 -0.743 12.272 1.00 73.25 228 ASN A O 1
ATOM 1794 N N . ASP A 1 229 ? 16.638 -1.287 10.837 1.00 75.12 229 ASP A N 1
ATOM 1795 C CA . ASP A 1 229 ? 17.524 -0.157 11.123 1.00 75.12 229 ASP A CA 1
ATOM 1796 C C . ASP A 1 229 ? 17.182 1.107 10.309 1.00 75.12 229 ASP A C 1
ATOM 1798 O O . ASP A 1 229 ? 17.909 2.101 10.380 1.00 75.12 229 ASP A O 1
ATOM 1802 N N . GLY A 1 230 ? 16.095 1.069 9.530 1.00 74.88 230 GLY A N 1
ATOM 1803 C CA . GLY A 1 230 ? 15.650 2.150 8.655 1.00 74.88 230 GLY A CA 1
ATOM 1804 C C . GLY A 1 230 ? 16.504 2.316 7.399 1.00 74.88 230 GLY A C 1
ATOM 1805 O O . GLY A 1 230 ? 16.330 3.295 6.674 1.00 74.88 230 GLY A O 1
ATOM 1806 N N . LYS A 1 231 ? 17.451 1.404 7.136 1.00 83.75 231 LYS A N 1
ATOM 1807 C CA . LYS A 1 231 ? 18.313 1.477 5.954 1.00 83.75 231 LYS A CA 1
ATOM 1808 C C . LYS A 1 231 ? 17.754 0.639 4.822 1.00 83.75 231 LYS A C 1
ATOM 1810 O O . LYS A 1 231 ? 17.285 -0.481 5.016 1.00 83.75 231 LYS A O 1
ATOM 1815 N N . VAL A 1 232 ? 17.877 1.165 3.610 1.00 88.19 232 VAL A N 1
ATOM 1816 C CA . VAL A 1 232 ? 17.522 0.432 2.399 1.00 88.19 232 VAL A CA 1
ATOM 1817 C C . VAL A 1 232 ? 18.650 -0.535 2.041 1.00 88.19 232 VAL A C 1
ATOM 1819 O O . VAL A 1 232 ? 19.810 -0.150 1.888 1.00 88.19 232 VAL A O 1
ATOM 1822 N N . GLY A 1 233 ? 18.298 -1.811 1.911 1.00 89.69 233 GLY A N 1
ATOM 1823 C CA . GLY A 1 233 ? 19.199 -2.897 1.535 1.00 89.69 233 GLY A CA 1
ATOM 1824 C C . GLY A 1 233 ? 18.606 -3.760 0.427 1.00 89.69 233 GLY A C 1
ATOM 1825 O O . GLY A 1 233 ? 17.542 -3.457 -0.106 1.00 89.69 233 GLY A O 1
ATOM 1826 N N . VAL A 1 234 ? 19.299 -4.841 0.065 1.00 90.88 234 VAL A N 1
ATOM 1827 C CA . VAL A 1 234 ? 18.783 -5.826 -0.898 1.00 90.88 234 VAL A CA 1
ATOM 1828 C C . VAL A 1 234 ? 17.639 -6.608 -0.252 1.00 90.88 234 VAL A C 1
ATOM 1830 O O . VAL A 1 234 ? 17.796 -7.128 0.850 1.00 90.88 234 VAL A O 1
ATOM 1833 N N . ALA A 1 235 ? 16.506 -6.719 -0.946 1.00 91.38 235 ALA A N 1
ATOM 1834 C CA . ALA A 1 235 ? 15.384 -7.520 -0.467 1.00 91.38 235 ALA A CA 1
ATOM 1835 C C . ALA A 1 235 ? 15.606 -9.008 -0.756 1.00 91.38 235 ALA A C 1
ATOM 1837 O O . ALA A 1 235 ? 15.996 -9.395 -1.862 1.00 91.38 235 ALA A O 1
ATOM 1838 N N . HIS A 1 236 ? 15.296 -9.847 0.231 1.00 90.12 236 HIS A N 1
ATOM 1839 C CA . HIS A 1 236 ? 15.433 -11.305 0.147 1.00 90.12 236 HIS A CA 1
ATOM 1840 C C . HIS A 1 236 ? 14.104 -12.053 0.330 1.00 90.12 236 HIS A C 1
ATOM 1842 O O . HIS A 1 236 ? 14.065 -13.277 0.210 1.00 90.12 236 HIS A O 1
ATOM 1848 N N . HIS A 1 237 ? 13.012 -11.335 0.607 1.00 92.25 237 HIS A N 1
ATOM 1849 C CA . HIS A 1 237 ? 11.697 -11.902 0.914 1.00 92.25 237 HIS A CA 1
ATOM 1850 C C . HIS A 1 237 ? 10.724 -11.911 -0.273 1.00 92.25 237 HIS A C 1
ATOM 1852 O O . HIS A 1 237 ? 9.561 -12.248 -0.089 1.00 92.25 237 HIS A O 1
ATOM 1858 N N . VAL A 1 238 ? 11.166 -11.571 -1.486 1.00 95.06 238 VAL A N 1
ATOM 1859 C CA . VAL A 1 238 ? 10.309 -11.540 -2.686 1.00 95.06 238 VAL A CA 1
ATOM 1860 C C . VAL A 1 238 ? 10.525 -12.799 -3.525 1.00 95.06 238 VAL A C 1
ATOM 1862 O O . VAL A 1 238 ? 11.654 -13.085 -3.925 1.00 95.06 238 VAL A O 1
ATOM 1865 N N . ASP A 1 239 ? 9.448 -13.530 -3.814 1.00 94.75 239 ASP A N 1
ATOM 1866 C CA . ASP A 1 239 ? 9.449 -14.705 -4.687 1.00 94.75 239 ASP A CA 1
ATOM 1867 C C . ASP A 1 239 ? 8.774 -14.375 -6.027 1.00 94.75 239 ASP A C 1
ATOM 1869 O O . ASP A 1 239 ? 7.590 -14.028 -6.096 1.00 94.75 239 ASP A O 1
ATOM 1873 N N . VAL A 1 240 ? 9.548 -14.443 -7.112 1.00 94.69 240 VAL A N 1
ATOM 1874 C CA . VAL A 1 240 ? 9.083 -14.113 -8.464 1.00 94.69 240 VAL A CA 1
ATOM 1875 C C . VAL A 1 240 ? 8.710 -15.396 -9.193 1.00 94.69 240 VAL A C 1
ATOM 1877 O O . VAL A 1 240 ? 9.563 -16.217 -9.532 1.00 94.69 240 VAL A O 1
ATOM 1880 N N . ARG A 1 241 ? 7.422 -15.549 -9.486 1.00 93.69 241 ARG A N 1
ATOM 1881 C CA . ARG A 1 241 ? 6.836 -16.781 -10.014 1.00 93.69 241 ARG A CA 1
ATOM 1882 C C . ARG A 1 241 ? 6.542 -16.682 -11.509 1.00 93.69 241 ARG A C 1
ATOM 1884 O O . ARG A 1 241 ? 5.959 -15.707 -11.986 1.00 93.69 241 ARG A O 1
ATOM 1891 N N . ASN A 1 242 ? 6.911 -17.727 -12.250 1.00 91.06 242 ASN A N 1
ATOM 1892 C CA . ASN A 1 242 ? 6.705 -17.842 -13.703 1.00 91.06 242 ASN A CA 1
ATOM 1893 C C . ASN A 1 242 ? 5.453 -18.650 -14.091 1.00 91.06 242 ASN A C 1
ATOM 1895 O O . ASN A 1 242 ? 5.165 -18.816 -15.272 1.00 91.06 242 ASN A O 1
ATOM 1899 N N . ASP A 1 243 ? 4.704 -19.162 -13.118 1.00 88.06 243 ASP A N 1
ATOM 1900 C CA . ASP A 1 243 ? 3.534 -20.028 -13.320 1.00 88.06 243 ASP A CA 1
ATOM 1901 C C . ASP A 1 243 ? 2.224 -19.251 -13.564 1.00 88.06 243 ASP A C 1
ATOM 1903 O O . ASP A 1 243 ? 1.151 -19.846 -13.645 1.00 88.06 243 ASP A O 1
ATOM 1907 N N . GLY A 1 244 ? 2.298 -17.921 -13.691 1.00 78.00 244 GLY A N 1
ATOM 1908 C CA . GLY A 1 244 ? 1.132 -17.052 -13.881 1.00 78.00 244 GLY A CA 1
ATOM 1909 C C . GLY A 1 244 ? 0.331 -16.782 -12.600 1.00 78.00 244 GLY A C 1
ATOM 1910 O O . GLY A 1 244 ? -0.712 -16.129 -12.668 1.00 78.00 244 GLY A O 1
ATOM 1911 N N . VAL A 1 245 ? 0.814 -17.241 -11.441 1.00 82.25 245 VAL A N 1
ATOM 1912 C CA . VAL A 1 245 ? 0.209 -17.016 -10.122 1.00 82.25 245 VAL A CA 1
ATOM 1913 C C . VAL A 1 245 ? 1.220 -16.269 -9.237 1.00 82.25 245 VAL A C 1
ATOM 1915 O O . VAL A 1 245 ? 2.392 -16.622 -9.243 1.00 82.25 245 VAL A O 1
ATOM 1918 N N . PRO A 1 246 ? 0.826 -15.242 -8.464 1.00 85.25 246 PRO A N 1
ATOM 1919 C CA . PRO A 1 246 ? -0.502 -14.635 -8.379 1.00 85.25 246 PRO A CA 1
ATOM 1920 C C . PRO A 1 246 ? -0.879 -13.887 -9.666 1.00 85.25 246 PRO A C 1
ATOM 1922 O O . PRO A 1 246 ? -0.047 -13.245 -10.301 1.00 85.25 246 PRO A O 1
ATOM 1925 N N . SER A 1 247 ? -2.159 -13.919 -10.040 1.00 92.75 247 SER A N 1
ATOM 1926 C CA . SER A 1 247 ? -2.669 -13.013 -11.073 1.00 92.75 247 SER A CA 1
ATOM 1927 C C . SER A 1 247 ? -2.723 -11.587 -10.528 1.00 92.75 247 SER A C 1
ATOM 1929 O O . SER A 1 247 ? -3.140 -11.393 -9.385 1.00 92.75 247 SER A O 1
ATOM 1931 N N . PHE A 1 248 ? -2.424 -10.591 -11.357 1.00 96.25 248 PHE A N 1
ATOM 1932 C CA . PHE A 1 248 ? -2.516 -9.186 -10.970 1.00 96.25 248 PHE A CA 1
ATOM 1933 C C . PHE A 1 248 ? -3.361 -8.379 -11.964 1.00 96.25 248 PHE A C 1
ATOM 1935 O O . PHE A 1 248 ? -3.579 -8.790 -13.106 1.00 96.25 248 PHE A O 1
ATOM 1942 N N . LYS A 1 249 ? -3.856 -7.219 -11.524 1.00 97.88 249 LYS A N 1
ATOM 1943 C CA . LYS A 1 249 ? -4.590 -6.261 -12.367 1.00 97.88 249 LYS A CA 1
ATOM 1944 C C . LYS A 1 249 ? -3.753 -5.017 -12.643 1.00 97.88 249 LYS A C 1
ATOM 1946 O O . LYS A 1 249 ? -3.048 -4.546 -11.760 1.00 97.88 249 LYS A O 1
ATOM 1951 N N . LEU A 1 250 ? -3.872 -4.462 -13.845 1.00 97.75 250 LEU A N 1
ATOM 1952 C CA . LEU A 1 250 ? -3.327 -3.147 -14.176 1.00 97.75 250 LEU A CA 1
ATOM 1953 C C . LEU A 1 250 ? -4.382 -2.071 -13.894 1.00 97.75 250 LEU A C 1
ATOM 1955 O O . LEU A 1 250 ? -5.509 -2.177 -14.379 1.00 97.75 250 LEU A O 1
ATOM 1959 N N . TYR A 1 251 ? -4.001 -1.025 -13.167 1.00 97.88 251 TYR A N 1
ATOM 1960 C CA . TYR A 1 251 ? -4.788 0.199 -13.034 1.00 97.88 251 TYR A CA 1
ATOM 1961 C C . TYR A 1 251 ? -3.969 1.380 -13.539 1.00 97.88 251 TYR A C 1
ATOM 1963 O O . TYR A 1 251 ? -2.912 1.674 -12.992 1.00 97.88 251 TYR A O 1
ATOM 1971 N N . ASP A 1 252 ? -4.448 2.052 -14.581 1.00 96.75 252 ASP A N 1
ATOM 1972 C CA . ASP A 1 252 ? -3.748 3.181 -15.192 1.00 96.75 252 ASP A CA 1
ATOM 1973 C C . ASP A 1 252 ? -4.462 4.494 -14.872 1.00 96.75 252 ASP A C 1
ATOM 1975 O O . ASP A 1 252 ? -5.585 4.725 -15.321 1.00 96.75 252 ASP A O 1
ATOM 1979 N N . LEU A 1 253 ? -3.814 5.337 -14.066 1.00 95.25 253 LEU A N 1
ATOM 1980 C CA . LEU A 1 253 ? -4.342 6.631 -13.630 1.00 95.25 253 LEU A CA 1
ATOM 1981 C C . LEU A 1 253 ? -3.853 7.795 -14.502 1.00 95.25 253 LEU A C 1
ATOM 1983 O O . LEU A 1 253 ? -4.347 8.912 -14.353 1.00 95.25 253 LEU A O 1
ATOM 1987 N N . ARG A 1 254 ? -2.938 7.554 -15.451 1.00 93.31 254 ARG A N 1
ATOM 1988 C CA . ARG A 1 254 ? -2.396 8.607 -16.328 1.00 93.31 254 ARG A CA 1
ATOM 1989 C C . ARG A 1 254 ? -3.485 9.342 -17.129 1.00 93.31 254 ARG A C 1
ATOM 1991 O O . ARG A 1 254 ? -3.414 10.569 -17.189 1.00 93.31 254 ARG A O 1
ATOM 1998 N N . PRO A 1 255 ? -4.523 8.672 -17.682 1.00 92.81 255 PRO A N 1
ATOM 1999 C CA . PRO A 1 255 ? -5.607 9.371 -18.379 1.00 92.81 255 PRO A CA 1
ATOM 2000 C C . PRO A 1 255 ? -6.412 10.319 -17.479 1.00 92.81 255 PRO A C 1
ATOM 2002 O O . PRO A 1 255 ? -6.885 11.352 -17.945 1.00 92.81 255 PRO A O 1
ATOM 2005 N N . LEU A 1 256 ? -6.551 9.995 -16.187 1.00 88.81 256 LEU A N 1
ATOM 2006 C CA . LEU A 1 256 ? -7.288 10.826 -15.231 1.00 88.81 256 LEU A CA 1
ATOM 2007 C C . LEU A 1 256 ? -6.571 12.158 -14.973 1.00 88.81 256 LEU A C 1
ATOM 2009 O O . LEU A 1 256 ? -7.227 13.191 -14.860 1.00 88.81 256 LEU A O 1
ATOM 2013 N N . ALA A 1 257 ? -5.235 12.149 -14.922 1.00 86.38 257 ALA A N 1
ATOM 2014 C CA . ALA A 1 257 ? -4.469 13.387 -14.796 1.00 86.38 257 ALA A CA 1
ATOM 2015 C C . ALA A 1 257 ? -4.587 14.278 -16.028 1.00 86.38 257 ALA A C 1
ATOM 2017 O O . ALA A 1 257 ? -4.739 15.478 -15.858 1.00 86.38 257 ALA A O 1
ATOM 2018 N N . ILE A 1 258 ? -4.574 13.709 -17.239 1.00 86.25 258 ILE A N 1
ATOM 2019 C CA . ILE A 1 258 ? -4.739 14.496 -18.473 1.00 86.25 258 ILE A CA 1
ATOM 2020 C C . ILE A 1 258 ? -6.063 15.269 -18.425 1.00 86.25 258 ILE A C 1
ATOM 2022 O O . ILE A 1 258 ? -6.079 16.476 -18.635 1.00 86.25 258 ILE A O 1
ATOM 2026 N N . ALA A 1 259 ? -7.154 14.603 -18.036 1.00 86.38 259 ALA A N 1
ATOM 2027 C CA . ALA A 1 259 ? -8.457 15.252 -17.901 1.00 86.38 259 ALA A CA 1
ATOM 2028 C C . ALA A 1 259 ? -8.486 16.363 -16.829 1.00 86.38 259 ALA A C 1
ATOM 2030 O O . ALA A 1 259 ? -9.231 17.329 -16.974 1.00 86.38 259 ALA A O 1
ATOM 2031 N N . ARG A 1 260 ? -7.698 16.242 -15.750 1.00 84.75 260 ARG A N 1
ATOM 2032 C CA . ARG A 1 260 ? -7.570 17.292 -14.723 1.00 84.75 260 ARG A CA 1
ATOM 2033 C C . ARG A 1 260 ? -6.732 18.470 -15.199 1.00 84.75 260 ARG A C 1
ATOM 2035 O O . ARG A 1 260 ? -7.140 19.608 -14.984 1.00 84.75 260 ARG A O 1
ATOM 2042 N N . ASP A 1 261 ? -5.600 18.190 -15.835 1.00 85.94 261 ASP A N 1
ATOM 2043 C CA . ASP A 1 261 ? -4.693 19.207 -16.368 1.00 85.94 261 ASP A CA 1
ATOM 2044 C C . ASP A 1 261 ? -5.458 20.080 -17.397 1.00 85.94 261 ASP A C 1
ATOM 2046 O O . ASP A 1 261 ? -5.468 21.304 -17.289 1.00 85.94 261 ASP A O 1
ATOM 2050 N N . GLU A 1 262 ? -6.257 19.463 -18.281 1.00 85.75 262 GLU A N 1
ATOM 2051 C CA . GLU A 1 262 ? -7.128 20.167 -19.243 1.00 85.75 262 GLU A CA 1
ATOM 2052 C C . GLU A 1 262 ? -8.230 21.032 -18.599 1.00 85.75 262 GLU A C 1
ATOM 2054 O O . GLU A 1 262 ? -8.709 21.985 -19.219 1.00 85.75 262 GLU A O 1
ATOM 2059 N N . GLN A 1 263 ? -8.682 20.698 -17.386 1.00 79.06 263 GLN A N 1
ATOM 2060 C CA . GLN A 1 263 ? -9.671 21.499 -16.654 1.00 79.06 263 GLN A CA 1
ATOM 2061 C C . GLN A 1 263 ? -9.048 22.673 -15.900 1.00 79.06 263 GLN A C 1
ATOM 2063 O O . GLN A 1 263 ? -9.747 23.649 -15.653 1.00 79.06 263 GLN A O 1
ATOM 2068 N N . GLN A 1 264 ? -7.769 22.590 -15.532 1.00 71.81 264 GLN A N 1
ATOM 2069 C CA . GLN A 1 264 ? -7.053 23.678 -14.859 1.00 71.81 264 GLN A CA 1
ATOM 2070 C C . GLN A 1 264 ? -6.577 24.766 -15.831 1.00 71.81 264 GLN A C 1
ATOM 2072 O O . GLN A 1 264 ? -6.360 25.900 -15.412 1.00 71.81 264 GLN A O 1
ATOM 2077 N N . GLU A 1 265 ? -6.427 24.437 -17.116 1.00 64.31 265 GLU A N 1
ATOM 2078 C CA . GLU A 1 265 ? -6.036 25.379 -18.175 1.00 64.31 265 GLU A CA 1
ATOM 2079 C C . GLU A 1 265 ? -7.213 26.186 -18.769 1.00 64.31 265 GLU A C 1
ATOM 2081 O O . GLU A 1 265 ? -6.994 27.047 -19.624 1.00 64.31 265 GLU A O 1
ATOM 2086 N N . ARG A 1 266 ? -8.454 25.925 -18.333 1.00 52.53 266 ARG A N 1
ATOM 2087 C CA . ARG A 1 266 ? -9.679 26.626 -18.764 1.00 52.53 266 ARG A CA 1
ATOM 2088 C C . ARG A 1 266 ? -10.179 27.609 -17.714 1.00 52.53 266 ARG A C 1
ATOM 2090 O O . ARG A 1 266 ? -10.705 28.661 -18.141 1.00 52.53 266 ARG A O 1
#

Secondary structure (DSSP, 8-state):
--HHHHHHHS--PPPPTTS-HHHHHHHHHHHHHHHHH-S-HHHHHHHHHHHHHIIIIIGGGSTTTT-GGGHHHHHHHHHHHHHHHHHHHTTS--GGGSPPPPEEEEHHHHHHHHHHHHHHHHTT--EEEEEEEE-SSS-EEEEEEE--EE--SS--EES-HHHHHHHHHHTT-EEEEEEEE-SS--SSS--HHHHHHHHHHHTT-TT-EEEEE-TTSSS-EEEEEE-TTS-EEE--SEEEESSS-S--EEEE-HHHHHHHHHHH--

Foldseek 3Di:
DDLVVVLVPDDQDADDQVQDLVNVLVVLVVLLVCLVPPPDLVVSLVSLSVLLSCLPPHLVNHPCNPPPVCVVVNVVSVVSNVVSVVSNVVVPPQLLPDDAAFEEEEPVVVVVVCVVCVVVLVVQWKAKWWFWWDPPPHIYGAAIERAAWATDNADIGGDPVVVVVVVSVVVVTQTLAMEMEHQDDPPDDDPPRRLVRQLVSCRVHVNRKYWYAHPPDPCRIFIWHQHSVRDIDGDDRYDYDHPCPPPHYYHYCNVVVVVVVVVVVD

Sequence (266 aa):
MPLEDLFDRSPVLPPDPNISLARYLHTIRQNYQAAITQPDAQRSALLHIRLLQLICKTLPTHPEYSLPENKPLLKELRSIAHKSFEALEVFDEPVHHREPSRVDMSASLLDLFERIASDSTTRGHSTIGLLGGRMLPQPHVAALVMPSQTCGTICSSLRYENDVSQLMEVKDLLCFGLIHISPTQPEMGLPVELESYLSHYSNSVPEAFAIVIVPASEKRVRFYSCGNDGKVGVAHHVDVRNDGVPSFKLYDLRPLAIARDEQQER

Organism: NCBI:txid448386